Protein 7UYK (pdb70)

Secondary structure (DSSP, 8-state):
--THHHHHHHHHHHHT--HHHHHHHHHHTTPPPPHHHHHHTHHHHHHHHHHHHHHH-TTS-PPPHHHHHHHHHHTTT-HHHHHHHHHHHHHHHHHHHHTTT--GGGTHHHHHHHTTT-HHHHHHHHHHHHHHHHHHHHH-/-HHHHHHHHIIIII--HHHHHHHHHHTTPPPPHHHHHHTHHHHHHHHHHHHHHH-GGG-PPPHHHHHHHHHHTTT-HHHHHHHHHHHHHHHHHHHHTTT--GGGTHHHHHHHTTT-HHHHHHHHHHHHHHHHHHHHH-/-HHHHHHHHHHHHHHH-/-HHHHHHHHHHHHHHH-

GO terms:
  GO:0005515 protein binding (F, IPI)
  GO:0004842 ubiquitin-protein transferase activity (F, IDA)
  GO:0042742 defense response to bacterium (P, IDA)
  GO:0043123 positive regulation of canonical NF-kappaB signal transduction (P, IDA)
  GO:0097039 protein linear polyubiquitination (P, IDA)
  GO:1903749 positive regulation of protein localization to mitochondrion (P, HMP)
  GO:0031625 ubiquitin protein ligase binding (F, IPI)
  GO:0061630 ubiquitin protein ligase activity (F, IDA)
  GO:0043130 ubiquitin binding (F, IDA)
  GO:1904417 positive regulation of xenophagy (P, IDA)
  GO:0071797 LUBAC complex (C, IDA)
  GO:0050852 T cell receptor signaling pathway (P, IDA)
  GO:0000209 protein polyubiquitination (P, IDA)
  GO:0061630 ubiquitin protein ligase activity (F, EXP)
  GO:0005829 cytosol (C, TAS)
  GO:0042802 identical protein binding (F, IPI)

Radius of gyration: 21.05 Å; Cα contacts (8 Å, |Δi|>4): 366; chains: 4; bounding box: 68×38×67 Å

Organism: Homo sapiens (NCBI:txid9606)

Nearest PDB structures (foldseek):
  7uyk-assembly2_B  TM=1.005E+00  e=3.575E-20  Homo sapiens
  5x0w-assembly4_G  TM=7.397E-01  e=1.568E-15  Homo sapiens
  5y3t-assembly1_B  TM=6.820E-01  e=5.324E-16  Mus musculus
  4dbg-assembly1_B  TM=6.593E-01  e=4.007E-16  Homo sapiens
  5x0w-assembly3_E  TM=6.927E-01  e=2.769E-15  Homo sapiens

B-factor: mean 81.62, std 22.54, range [37.4, 165.52]

Foldseek 3Di:
DPPVLVVVVVVCVVVPHDPVVSVVVCVVVVHDDDVVVVVVCVLVLLQVLFVVLCVVDPPLAGAASLLLVVLCVVVVNPSVSSSVVSNVLSVVLQVVVVVVVCHVVLPLSVLCRVVNNDSVSSVVVSVVVVVVVCVVVVVD/DVVVVVVVCCVVVVNDVVVVVVVCVVVVHDDDPVVVVVCVLVLLVVLQVVLCVVPVPLPGAASLLLVVLCVVVVNPSVSSSVSSNVLSVVLQVVVVVVVCHVVLPLSVLCRVVNNDSVSSVVVSVVVVVVVVVVVVVD/DVVVVVVVVVVVVVVVD/DVVVVVVVVVVVVVVVD

Solvent-accessible surface area: 17565 Å² total; per-residue (Å²): 212,69,125,152,36,38,70,90,1,100,108,12,45,88,92,63,37,66,14,5,98,18,15,41,59,15,117,207,73,72,50,147,14,12,77,73,13,6,26,4,7,1,4,65,0,0,55,9,0,14,112,50,0,21,127,97,33,106,56,13,31,58,11,4,23,84,14,0,23,66,5,0,27,46,94,121,0,70,8,62,76,0,10,68,58,3,4,143,37,0,92,124,38,12,114,69,0,83,91,86,44,9,0,50,134,78,12,0,21,102,2,0,90,115,29,13,0,62,35,71,117,0,49,74,44,3,103,141,90,124,90,83,78,106,130,103,167,112,198,152,195,159,40,47,75,114,3,115,118,8,54,88,82,63,43,69,14,5,104,22,9,38,53,14,106,205,72,74,48,148,17,12,80,78,9,8,25,4,7,0,5,68,0,0,53,15,0,17,122,52,0,20,131,101,34,107,53,9,24,59,11,6,22,84,13,0,24,66,4,0,24,44,96,122,0,67,6,58,73,0,5,66,49,4,6,139,33,0,96,131,35,13,109,71,0,88,89,91,55,14,0,57,136,87,11,0,24,105,2,0,92,114,39,14,1,52,37,74,120,0,50,69,45,2,87,143,86,142,99,81,75,107,124,94,170,120,198,151,107,80,74,66,40,116,68,0,0,52,17,0,40,88,3,2,70,106,81,64,55,40,113,73,0,0,52,17,0,40,89,3,2,69

Structure (mmCIF, N/CA/C/O backbone):
data_7UYK
#
_entry.id   7UYK
#
_cell.length_a   127.730
_cell.length_b   70.140
_cell.length_c   89.220
_cell.angle_alpha   90.000
_cell.angle_beta   134.180
_cell.angle_gamma   90.000
#
_symmetry.space_group_name_H-M   'C 1 2 1'
#
loop_
_entity.id
_entity.type
_entity.pdbx_description
1 polymer 'E3 ubiquitin-protein ligase RNF31'
2 polymer 'Helicon FP06655'
3 non-polymer 'AMINO GROUP'
4 non-polymer "N,N'-(1,4-phenylene)diacetamide"
5 water water
#
loop_
_atom_site.group_PDB
_atom_site.id
_atom_site.type_symbol
_atom_site.label_atom_id
_atom_site.label_alt_id
_atom_site.label_comp_id
_atom_site.label_asym_id
_atom_site.label_entity_id
_atom_site.label_seq_id
_atom_site.pdbx_PDB_ins_code
_atom_site.Cartn_x
_atom_site.Cartn_y
_atom_site.Cartn_z
_atom_site.occupancy
_atom_site.B_iso_or_equiv
_atom_site.auth_seq_id
_atom_site.auth_comp_id
_atom_site.auth_asym_id
_atom_site.auth_atom_id
_atom_site.pdbx_PDB_model_num
ATOM 1 N N . GLU A 1 14 ? -51.73985 -16.15782 -0.18561 1.000 111.63065 487 GLU A N 1
ATOM 2 C CA . GLU A 1 14 ? -50.71084 -16.99756 0.42065 1.000 128.13745 487 GLU A CA 1
ATOM 3 C C . GLU A 1 14 ? -50.71992 -16.89810 1.94070 1.000 125.54191 487 GLU A C 1
ATOM 4 O O . GLU A 1 14 ? -50.29179 -15.89405 2.51175 1.000 112.49440 487 GLU A O 1
ATOM 10 N N . GLY A 1 15 ? -51.20648 -17.95346 2.58793 1.000 126.18550 488 GLY A N 1
ATOM 11 C CA . GLY A 1 15 ? -51.25482 -18.00406 4.03454 1.000 115.51214 488 GLY A CA 1
ATOM 12 C C . GLY A 1 15 ? -49.88675 -18.09640 4.67827 1.000 125.84735 488 GLY A C 1
ATOM 13 O O . GLY A 1 15 ? -49.41153 -19.19263 4.99087 1.000 106.36474 488 GLY A O 1
ATOM 14 N N . LEU A 1 16 ? -49.24452 -16.94699 4.88503 1.000 129.59197 489 LEU A N 1
ATOM 15 C CA . LEU A 1 16 ? -47.93980 -16.87775 5.53141 1.000 123.37605 489 LEU A CA 1
ATOM 16 C C . LEU A 1 16 ? -48.01317 -17.10226 7.04184 1.000 128.04464 489 LEU A C 1
ATOM 17 O O . LEU A 1 16 ? -47.00921 -16.88889 7.73203 1.000 111.27762 489 LEU A O 1
ATOM 22 N N . GLN A 1 17 ? -49.17136 -17.52008 7.56766 1.000 131.92134 490 GLN A N 1
ATOM 23 C CA . GLN A 1 17 ? -49.27002 -17.84943 8.98762 1.000 131.65978 490 GLN A CA 1
ATOM 24 C C . GLN A 1 17 ? -48.31557 -18.97246 9.37630 1.000 120.17771 490 GLN A C 1
ATOM 25 O O . GLN A 1 17 ? -47.81835 -18.99901 10.50851 1.000 123.11624 490 GLN A O 1
ATOM 31 N N . LEU A 1 18 ? -48.05931 -19.90976 8.45910 1.000 107.72574 491 LEU A N 1
ATOM 32 C CA . LEU A 1 18 ? -47.23733 -21.07464 8.77886 1.000 89.99533 491 LEU A CA 1
ATOM 33 C C . LEU A 1 18 ? -45.82709 -20.68290 9.20479 1.000 95.15191 491 LEU A C 1
ATOM 34 O O . LEU A 1 18 ? -45.35101 -21.09671 10.26848 1.000 93.65294 491 LEU A O 1
ATOM 39 N N . VAL A 1 19 ? -45.14733 -19.86901 8.39368 1.000 99.46714 492 VAL A N 1
ATOM 40 C CA . VAL A 1 19 ? -43.73498 -19.59741 8.64798 1.000 102.48413 492 VAL A CA 1
ATOM 41 C C . VAL A 1 19 ? -43.55041 -18.75203 9.89953 1.000 106.68754 492 VAL A C 1
ATOM 42 O O . VAL A 1 19 ? -42.53573 -18.87899 10.59506 1.000 103.25122 492 VAL A O 1
ATOM 46 N N . SER A 1 20 ? -44.50614 -17.87500 10.20882 1.000 108.43364 493 SER A N 1
ATOM 47 C CA . SER A 1 20 ? -44.42483 -17.13510 11.46248 1.000 105.21755 493 SER A CA 1
ATOM 48 C C . SER A 1 20 ? -44.60962 -18.06615 12.65492 1.000 104.77584 493 SER A C 1
ATOM 49 O O . SER A 1 20 ? -43.90704 -17.93857 13.66486 1.000 97.68904 493 SER A O 1
ATOM 52 N N . MET A 1 21 ? -45.54799 -19.01251 12.55381 1.000 99.75967 494 MET A N 1
ATOM 53 C CA . MET A 1 21 ? -45.69747 -20.01894 13.59936 1.000 100.53814 494 MET A CA 1
ATOM 54 C C . MET A 1 21 ? -44.46425 -20.90682 13.68789 1.000 107.39948 494 MET A C 1
ATOM 55 O O . MET A 1 21 ? -44.01950 -21.25767 14.78810 1.000 103.27586 494 MET A O 1
ATOM 60 N N . ILE A 1 22 ? -43.90523 -21.29396 12.53718 1.000 94.85814 495 ILE A N 1
ATOM 61 C CA . ILE A 1 22 ? -42.67459 -22.07633 12.55124 1.000 89.19800 495 ILE A CA 1
ATOM 62 C C . ILE A 1 22 ? -41.53613 -21.26012 13.14984 1.000 85.13584 495 ILE A C 1
ATOM 63 O O . ILE A 1 22 ? -40.65663 -21.80378 13.82899 1.000 81.01242 495 ILE A O 1
ATOM 68 N N . ARG A 1 23 ? -41.54471 -19.94156 12.92810 1.000 89.78385 496 ARG A N 1
ATOM 69 C CA . ARG A 1 23 ? -40.53456 -19.07117 13.52208 1.000 85.13941 496 ARG A CA 1
ATOM 70 C C . ARG A 1 23 ? -40.77419 -18.88203 15.01560 1.000 95.96635 496 ARG A C 1
ATOM 71 O O . ARG A 1 23 ? -39.82689 -18.65032 15.77666 1.000 96.59226 496 ARG A O 1
ATOM 79 N N . GLU A 1 24 ? -42.02587 -19.02130 15.45376 1.000 93.55919 497 GLU A N 1
ATOM 80 C CA . GLU A 1 24 ? -42.32281 -19.12422 16.87850 1.000 100.40213 497 GLU A CA 1
ATOM 81 C C . GLU A 1 24 ? -41.66951 -20.35940 17.48219 1.000 94.92891 497 GLU A C 1
ATOM 82 O O . GLU A 1 24 ? -41.02880 -20.28841 18.53816 1.000 85.71020 497 GLU A O 1
ATOM 88 N N . GLY A 1 25 ? -41.84104 -21.50837 16.82225 1.000 96.16858 498 GLY A N 1
ATOM 89 C CA . GLY A 1 25 ? -41.23816 -22.74336 17.29981 1.000 89.93706 498 GLY A CA 1
ATOM 90 C C . GLY A 1 25 ? -39.73643 -22.64749 17.46709 1.000 94.28937 498 GLY A C 1
ATOM 91 O O . GLY A 1 25 ? -39.16786 -23.20763 18.40877 1.000 101.31294 498 GLY A O 1
ATOM 92 N N . GLU A 1 26 ? -39.07053 -21.93655 16.55279 1.000 85.21713 499 GLU A N 1
ATOM 93 C CA . GLU A 1 26 ? -37.63968 -21.69900 16.69892 1.000 79.64260 499 GLU A CA 1
ATOM 94 C C . GLU A 1 26 ? -37.35741 -20.84053 17.92416 1.000 95.23216 499 GLU A C 1
ATOM 95 O O . GLU A 1 26 ? -36.39391 -21.09251 18.65646 1.000 95.15420 499 GLU A O 1
ATOM 101 N N . ALA A 1 27 ? -38.18965 -19.82361 18.16500 1.000 94.69283 500 ALA A N 1
ATOM 102 C CA . ALA A 1 27 ? -38.01455 -18.98175 19.34448 1.000 93.91901 500 ALA A CA 1
ATOM 103 C C . ALA A 1 27 ? -38.19604 -19.79451 20.62086 1.000 105.32588 500 ALA A C 1
ATOM 104 O O . ALA A 1 27 ? -37.36600 -19.73166 21.53614 1.000 110.02584 500 ALA A O 1
ATOM 106 N N . ALA A 1 28 ? -39.29079 -20.55593 20.70473 1.000 104.89518 501 ALA A N 1
ATOM 107 C CA . ALA A 1 28 ? -39.51124 -21.41291 21.86521 1.000 108.97146 501 ALA A CA 1
ATOM 108 C C . ALA A 1 28 ? -38.44159 -22.49205 21.97914 1.000 116.92087 501 ALA A C 1
ATOM 109 O O . ALA A 1 28 ? -38.17881 -22.99037 23.08004 1.000 114.95260 501 ALA A O 1
ATOM 111 N N . GLY A 1 29 ? -37.81603 -22.86264 20.86356 1.000 86.95351 502 GLY A N 1
ATOM 112 C CA . GLY A 1 29 ? -36.77591 -23.87136 20.87557 1.000 91.07421 502 GLY A CA 1
ATOM 113 C C . GLY A 1 29 ? -37.25058 -25.25236 20.47336 1.000 100.81158 502 GLY A C 1
ATOM 114 O O . GLY A 1 29 ? -36.83956 -26.25444 21.06652 1.000 110.00969 502 GLY A O 1
ATOM 115 N N . ALA A 1 30 ? -38.11385 -25.32050 19.46529 1.000 93.59905 503 ALA A N 1
ATOM 116 C CA . ALA A 1 30 ? -38.61381 -26.59233 18.96878 1.000 87.69970 503 ALA A CA 1
ATOM 117 C C . ALA A 1 30 ? -37.67677 -27.15805 17.91159 1.000 82.19387 503 ALA A C 1
ATOM 118 O O . ALA A 1 30 ? -37.04061 -26.42092 17.15327 1.000 95.22410 503 ALA A O 1
ATOM 120 N N . CYS A 1 31 ? -37.59600 -28.47852 17.87364 1.000 87.89257 504 CYS A N 1
ATOM 121 C CA . CYS A 1 31 ? -36.70211 -29.14080 16.93437 1.000 89.98596 504 CYS A CA 1
ATOM 122 C C . CYS A 1 31 ? -37.24930 -29.01944 15.51578 1.000 83.38649 504 CYS A C 1
ATOM 123 O O . CYS A 1 31 ? -38.45682 -29.19272 15.30548 1.000 83.34373 504 CYS A O 1
ATOM 126 N N . PRO A 1 32 ? -36.40669 -28.69827 14.52773 1.000 67.19496 505 PRO A N 1
ATOM 127 C CA . PRO A 1 32 ? -36.90463 -28.61411 13.14277 1.000 68.09250 505 PRO A CA 1
ATOM 128 C C . PRO A 1 32 ? -37.50768 -29.91056 12.62603 1.000 72.50183 505 PRO A C 1
ATOM 129 O O . PRO A 1 32 ? -38.50811 -29.86647 11.89847 1.000 75.19177 505 PRO A O 1
ATOM 133 N N . GLU A 1 33 ? -36.93062 -31.06615 12.97540 1.000 82.97377 506 GLU A N 1
ATOM 134 C CA . GLU A 1 33 ? -37.52205 -32.33608 12.56083 1.000 77.45819 506 GLU A CA 1
ATOM 135 C C . GLU A 1 33 ? -38.92161 -32.49968 13.13648 1.000 81.42052 506 GLU A C 1
ATOM 136 O O . GLU A 1 33 ? -39.83212 -32.97729 12.44961 1.000 85.58104 506 GLU A O 1
ATOM 142 N N . GLU A 1 34 ? -39.10506 -32.12660 14.40614 1.000 82.10848 507 GLU A N 1
ATOM 143 C CA . GLU A 1 34 ? -40.41478 -32.25245 15.03632 1.000 81.38553 507 GLU A CA 1
ATOM 144 C C . GLU A 1 34 ? -41.44460 -31.33801 14.38478 1.000 90.04192 507 GLU A C 1
ATOM 145 O O . GLU A 1 34 ? -42.59435 -31.74303 14.17101 1.000 88.29285 507 GLU A O 1
ATOM 151 N N . ILE A 1 35 ? -41.06127 -30.09382 14.08846 1.000 79.75945 508 ILE A N 1
ATOM 152 C CA . ILE A 1 35 ? -41.94284 -29.20428 13.33857 1.000 73.42097 508 ILE A CA 1
ATOM 153 C C . ILE A 1 35 ? -42.30960 -29.83873 12.00108 1.000 80.52095 508 ILE A C 1
ATOM 154 O O . ILE A 1 35 ? -43.47841 -29.85558 11.60147 1.000 84.87196 508 ILE A O 1
ATOM 159 N N . PHE A 1 36 ? -41.31482 -30.38640 11.29382 1.000 81.75528 509 PHE A N 1
ATOM 160 C CA . PHE A 1 36 ? -41.57656 -30.96984 9.97640 1.000 75.82877 509 PHE A CA 1
ATOM 161 C C . PHE A 1 36 ? -42.45528 -32.21391 10.08217 1.000 80.31804 509 PHE A C 1
ATOM 162 O O . PHE A 1 36 ? -43.42500 -32.36581 9.32883 1.000 78.50461 509 PHE A O 1
ATOM 170 N N . SER A 1 37 ? -42.12263 -33.12074 11.00621 1.000 79.75359 510 SER A N 1
ATOM 171 C CA . SER A 1 37 ? -42.88563 -34.35825 11.15383 1.000 80.47553 510 SER A CA 1
ATOM 172 C C . SER A 1 37 ? -44.33327 -34.08294 11.53930 1.000 90.39485 510 SER A C 1
ATOM 173 O O . SER A 1 37 ? -45.25108 -34.76290 11.06312 1.000 93.71103 510 SER A O 1
ATOM 176 N N . ALA A 1 38 ? -44.55670 -33.10214 12.41552 1.000 81.93493 511 ALA A N 1
ATOM 177 C CA . ALA A 1 38 ? -45.92106 -32.75398 12.79509 1.000 84.80971 511 ALA A CA 1
ATOM 178 C C . ALA A 1 38 ? -46.69131 -32.17289 11.61666 1.000 91.24654 511 ALA A C 1
ATOM 179 O O . ALA A 1 38 ? -47.86866 -32.49591 11.41798 1.000 105.35807 511 ALA A O 1
ATOM 181 N N . LEU A 1 39 ? -46.04890 -31.30826 10.82895 1.000 86.95146 512 LEU A N 1
ATOM 182 C CA . LEU A 1 39 ? -46.71392 -30.75594 9.65568 1.000 92.19114 512 LEU A CA 1
ATOM 183 C C . LEU A 1 39 ? -47.07702 -31.84958 8.66050 1.000 87.49093 512 LEU A C 1
ATOM 184 O O . LEU A 1 39 ? -48.11734 -31.77030 7.99655 1.000 96.89313 512 LEU A O 1
ATOM 189 N N . GLN A 1 40 ? -46.23151 -32.87345 8.54058 1.000 96.54756 513 GLN A N 1
ATOM 190 C CA . GLN A 1 40 ? -46.51483 -33.95796 7.60966 1.000 86.89679 513 GLN A CA 1
ATOM 191 C C . GLN A 1 40 ? -47.64262 -34.84416 8.12712 1.000 90.92465 513 GLN A C 1
ATOM 192 O O . GLN A 1 40 ? -48.46448 -35.33497 7.34312 1.000 101.43846 513 GLN A O 1
ATOM 198 N N . TYR A 1 41 ? -47.70110 -35.05730 9.44698 1.000 91.50989 514 TYR A N 1
ATOM 199 C CA . TYR A 1 41 ? -48.80716 -35.81440 10.02780 1.000 91.81100 514 TYR A CA 1
ATOM 200 C C . TYR A 1 41 ? -50.12419 -35.04566 9.95688 1.000 95.48819 514 TYR A C 1
ATOM 201 O O . TYR A 1 41 ? -51.19864 -35.65824 9.93971 1.000 98.42194 514 TYR A O 1
ATOM 210 N N . SER A 1 42 ? -50.06516 -33.71466 9.91471 1.000 108.76690 515 SER A N 1
ATOM 211 C CA . SER A 1 42 ? -51.25788 -32.88225 9.80270 1.000 96.70011 515 SER A CA 1
ATOM 212 C C . SER A 1 42 ? -51.73098 -32.70925 8.36412 1.000 109.06933 515 SER A C 1
ATOM 213 O O . SER A 1 42 ? -52.71830 -32.00169 8.13642 1.000 113.11602 515 SER A O 1
ATOM 216 N N . GLY A 1 43 ? -51.05501 -33.32538 7.39583 1.000 104.50143 516 GLY A N 1
ATOM 217 C CA . GLY A 1 43 ? -51.34704 -33.08317 5.99505 1.000 90.60199 516 GLY A CA 1
ATOM 218 C C . GLY A 1 43 ? -51.14569 -31.65627 5.53789 1.000 90.44173 516 GLY A C 1
ATOM 219 O O . GLY A 1 43 ? -51.71764 -31.25484 4.52045 1.000 97.25470 516 GLY A O 1
ATOM 220 N N . THR A 1 44 ? -50.34418 -30.87529 6.26099 1.000 97.36981 517 THR A N 1
ATOM 221 C CA . THR A 1 44 ? -50.08673 -29.48324 5.91863 1.000 87.41862 517 THR A CA 1
ATOM 222 C C . THR A 1 44 ? -48.88932 -29.39664 4.97877 1.000 95.65796 517 THR A C 1
ATOM 223 O O . THR A 1 44 ? -47.85695 -30.03484 5.21732 1.000 84.44745 517 THR A O 1
ATOM 227 N N . GLU A 1 45 ? -49.03298 -28.61232 3.91068 1.000 103.72268 518 GLU A N 1
ATOM 228 C CA . GLU A 1 45 ? -47.91366 -28.36000 3.01165 1.000 100.76240 518 GLU A CA 1
ATOM 229 C C . GLU A 1 45 ? -46.80940 -27.60991 3.74314 1.000 85.88232 518 GLU A C 1
ATOM 230 O O . GLU A 1 45 ? -47.03517 -26.51762 4.27154 1.000 98.70966 518 GLU A O 1
ATOM 236 N N . VAL A 1 46 ? -45.62639 -28.20505 3.79695 1.000 88.82581 519 VAL A N 1
ATOM 237 C CA . VAL A 1 46 ? -44.49583 -27.57297 4.48203 1.000 91.06612 519 VAL A CA 1
ATOM 238 C C . VAL A 1 46 ? -43.86780 -26.54464 3.55145 1.000 81.34209 519 VAL A C 1
ATOM 239 O O . VAL A 1 46 ? -43.54410 -26.87773 2.39779 1.000 82.78897 519 VAL A O 1
ATOM 243 N N . PRO A 1 47 ? -43.68217 -25.30118 3.99637 1.000 81.29150 520 PRO A N 1
ATOM 244 C CA . PRO A 1 47 ? -43.10681 -24.27050 3.11726 1.000 77.24951 520 PRO A CA 1
ATOM 245 C C . PRO A 1 47 ? -41.67414 -24.61558 2.74200 1.000 76.53898 520 PRO A C 1
ATOM 246 O O . PRO A 1 47 ? -40.80493 -24.76057 3.60628 1.000 81.10368 520 PRO A O 1
ATOM 250 N N . LEU A 1 48 ? -41.43244 -24.74470 1.43292 1.000 76.81220 521 LEU A N 1
ATOM 251 C CA . LEU A 1 48 ? -40.10597 -25.12097 0.95185 1.000 62.31267 521 LEU A CA 1
ATOM 252 C C . LEU A 1 48 ? -39.04931 -24.09931 1.35072 1.000 68.77242 521 LEU A C 1
ATOM 253 O O . LEU A 1 48 ? -37.88348 -24.46154 1.55540 1.000 76.10744 521 LEU A O 1
ATOM 258 N N . GLN A 1 49 ? -39.43657 -22.82487 1.46527 1.000 69.89733 522 GLN A N 1
ATOM 259 C CA . GLN A 1 49 ? -38.50131 -21.78973 1.89331 1.000 66.28190 522 GLN A CA 1
ATOM 260 C C . GLN A 1 49 ? -37.94422 -22.06846 3.28421 1.000 71.35174 522 GLN A C 1
ATOM 261 O O . GLN A 1 49 ? -36.78489 -21.74100 3.56565 1.000 59.99879 522 GLN A O 1
ATOM 267 N N . TRP A 1 50 ? -38.74964 -22.66182 4.16858 1.000 63.94945 523 TRP A N 1
ATOM 268 C CA . TRP A 1 50 ? -38.25436 -22.98476 5.50374 1.000 64.04798 523 TRP A CA 1
ATOM 269 C C . TRP A 1 50 ? -37.32260 -24.18834 5.47575 1.000 63.99960 523 TRP A C 1
ATOM 270 O O . TRP A 1 50 ? -36.29021 -24.19462 6.15707 1.000 65.32148 523 TRP A O 1
ATOM 281 N N . LEU A 1 51 ? -37.67815 -25.22159 4.70729 1.000 72.96982 524 LEU A N 1
ATOM 282 C CA . LEU A 1 51 ? -36.82292 -26.40111 4.59779 1.000 56.94954 524 LEU A CA 1
ATOM 283 C C . LEU A 1 51 ? -35.45280 -26.03027 4.04401 1.000 53.96928 524 LEU A C 1
ATOM 284 O O . LEU A 1 51 ? -34.41918 -26.44869 4.57847 1.000 75.01354 524 LEU A O 1
ATOM 289 N N . ARG A 1 52 ? -35.42746 -25.24029 2.96644 1.000 57.85748 525 ARG A N 1
ATOM 290 C CA . ARG A 1 52 ? -34.15617 -24.80616 2.39549 1.000 62.28545 525 ARG A CA 1
ATOM 291 C C . ARG A 1 52 ? -33.34561 -24.00497 3.40476 1.000 57.61183 525 ARG A C 1
ATOM 292 O O . ARG A 1 52 ? -32.12186 -24.15657 3.49288 1.000 61.15185 525 ARG A O 1
ATOM 300 N N . SER A 1 53 ? -34.01420 -23.15036 4.18001 1.000 65.52561 526 SER A N 1
ATOM 301 C CA . SER A 1 53 ? -33.34235 -22.32509 5.17455 1.000 54.06293 526 SER A CA 1
ATOM 302 C C . SER A 1 53 ? -32.82673 -23.12470 6.36394 1.000 58.20411 526 SER A C 1
ATOM 303 O O . SER A 1 53 ? -32.07345 -22.57358 7.17394 1.000 62.12634 526 SER A O 1
ATOM 306 N N . GLU A 1 54 ? -33.22227 -24.39155 6.50209 1.000 57.80450 527 GLU A N 1
ATOM 307 C CA . GLU A 1 54 ? -32.72580 -25.25804 7.56283 1.000 55.03947 527 GLU A CA 1
ATOM 308 C C . GLU A 1 54 ? -31.61938 -26.18713 7.07792 1.000 61.41950 527 GLU A C 1
ATOM 309 O O . GLU A 1 54 ? -31.31467 -27.18362 7.74355 1.000 55.34992 527 GLU A O 1
ATOM 315 N N . LEU A 1 55 ? -31.01815 -25.88181 5.92995 1.000 62.84449 528 LEU A N 1
ATOM 316 C CA . LEU A 1 55 ? -29.85975 -26.64387 5.47878 1.000 59.98040 528 LEU A CA 1
ATOM 317 C C . LEU A 1 55 ? -28.67659 -26.56779 6.44282 1.000 60.74529 528 LEU A C 1
ATOM 318 O O . LEU A 1 55 ? -28.07543 -27.61933 6.70908 1.000 66.88348 528 LEU A O 1
ATOM 323 N N . PRO A 1 56 ? -28.29451 -25.40072 6.98722 1.000 60.30899 529 PRO A N 1
ATOM 324 C CA . PRO A 1 56 ? -27.18954 -25.39623 7.96476 1.000 59.50044 529 PRO A CA 1
ATOM 325 C C . PRO A 1 56 ? -27.44135 -26.28754 9.16458 1.000 57.39218 529 PRO A C 1
ATOM 326 O O . PRO A 1 56 ? -26.49164 -26.86764 9.70664 1.000 59.96356 529 PRO A O 1
ATOM 330 N N . TYR A 1 57 ? -28.69565 -26.41113 9.60000 1.000 60.90822 530 TYR A N 1
ATOM 331 C CA . TYR A 1 57 ? -29.01080 -27.32217 10.69396 1.000 63.32128 530 TYR A CA 1
ATOM 332 C C . TYR A 1 57 ? -28.73273 -28.77097 10.30374 1.000 65.03627 530 TYR A C 1
ATOM 333 O O . TYR A 1 57 ? -28.18680 -29.54368 11.10137 1.000 60.29550 530 TYR A O 1
ATOM 342 N N . VAL A 1 58 ? -29.10376 -29.15841 9.08062 1.000 54.91016 531 VAL A N 1
ATOM 343 C CA . VAL A 1 58 ? -28.86341 -30.52604 8.63016 1.000 61.72635 531 VAL A CA 1
ATOM 344 C C . VAL A 1 58 ? -27.36832 -30.79907 8.52534 1.000 53.42271 531 VAL A C 1
ATOM 345 O O . VAL A 1 58 ? -26.89723 -31.88777 8.87611 1.000 54.24221 531 VAL A O 1
ATOM 349 N N . LEU A 1 59 ? -26.59640 -29.81540 8.05457 1.000 57.39570 532 LEU A N 1
ATOM 350 C CA . LEU A 1 59 ? -25.15780 -30.01372 7.90869 1.000 54.13923 532 LEU A CA 1
ATOM 351 C C . LEU A 1 59 ? -24.47297 -30.11275 9.26762 1.000 54.67460 532 LEU A C 1
ATOM 352 O O . LEU A 1 59 ? -23.55716 -30.92144 9.45065 1.000 59.60162 532 LEU A O 1
ATOM 357 N N . GLU A 1 60 ? -24.91038 -29.31229 10.23916 1.000 55.58504 533 GLU A N 1
ATOM 358 C CA . GLU A 1 60 ? -24.40899 -29.47605 11.59994 1.000 61.32273 533 GLU A CA 1
ATOM 359 C C . GLU A 1 60 ? -24.80361 -30.83242 12.16961 1.000 56.83902 533 GLU A C 1
ATOM 360 O O . GLU A 1 60 ? -24.04525 -31.42691 12.94871 1.000 70.93353 533 GLU A O 1
ATOM 366 N N . MET A 1 61 ? -25.98258 -31.33384 11.78246 1.000 56.70742 534 MET A N 1
ATOM 367 C CA . MET A 1 61 ? -26.39399 -32.67997 12.16499 1.000 50.48353 534 MET A CA 1
ATOM 368 C C . MET A 1 61 ? -25.47852 -33.73108 11.54658 1.000 57.12721 534 MET A C 1
ATOM 369 O O . MET A 1 61 ? -25.06742 -34.68020 12.22271 1.000 53.68093 534 MET A O 1
ATOM 374 N N . VAL A 1 62 ? -25.14874 -33.57842 10.26017 1.000 50.99322 535 VAL A N 1
ATOM 375 C CA . VAL A 1 62 ? -24.22847 -34.50616 9.60344 1.000 45.66007 535 VAL A CA 1
ATOM 376 C C . VAL A 1 62 ? -22.86328 -34.48661 10.28194 1.000 58.57281 535 VAL A C 1
ATOM 377 O O . VAL A 1 62 ? -22.24648 -35.53706 10.49656 1.000 63.55491 535 VAL A O 1
ATOM 381 N N . ALA A 1 63 ? -22.38037 -33.29727 10.65215 1.000 52.30529 536 ALA A N 1
ATOM 382 C CA . ALA A 1 63 ? -21.01151 -33.17193 11.14448 1.000 54.56921 536 ALA A CA 1
ATOM 383 C C . ALA A 1 63 ? -20.83994 -33.80029 12.52372 1.000 59.94109 536 ALA A C 1
ATOM 384 O O . ALA A 1 63 ? -19.85932 -34.51161 12.77164 1.000 73.05820 536 ALA A O 1
ATOM 386 N N . GLU A 1 64 ? -21.77384 -33.54632 13.44229 1.000 57.57321 537 GLU A N 1
ATOM 387 C CA . GLU A 1 64 ? -21.62179 -34.10788 14.78124 1.000 62.88687 537 GLU A CA 1
ATOM 388 C C . GLU A 1 64 ? -21.90095 -35.60629 14.79879 1.000 67.64944 537 GLU A C 1
ATOM 389 O O . GLU A 1 64 ? -21.31538 -36.32972 15.61280 1.000 80.91237 537 GLU A O 1
ATOM 395 N N . LEU A 1 65 ? -22.80003 -36.08864 13.93360 1.000 63.42047 538 LEU A N 1
ATOM 396 C CA . LEU A 1 65 ? -22.97818 -37.53273 13.79512 1.000 58.22974 538 LEU A CA 1
ATOM 397 C C . LEU A 1 65 ? -21.70925 -38.18650 13.26526 1.000 69.75429 538 LEU A C 1
ATOM 398 O O . LEU A 1 65 ? -21.37082 -39.30888 13.65808 1.000 77.04723 538 LEU A O 1
ATOM 403 N N . ALA A 1 66 ? -20.99164 -37.49696 12.37375 1.000 64.75263 539 ALA A N 1
ATOM 404 C CA . ALA A 1 66 ? -19.70571 -38.00361 11.90790 1.000 62.51798 539 ALA A CA 1
ATOM 405 C C . ALA A 1 66 ? -18.68345 -38.01590 13.03793 1.000 73.01616 539 ALA A C 1
ATOM 406 O O . ALA A 1 66 ? -17.86236 -38.93605 13.13043 1.000 75.81788 539 ALA A O 1
ATOM 408 N N . GLY A 1 67 ? -18.71703 -36.99952 13.90395 1.000 70.96033 540 GLY A N 1
ATOM 409 C CA . GLY A 1 67 ? -17.83355 -36.99110 15.05955 1.000 82.79316 540 GLY A CA 1
ATOM 410 C C . GLY A 1 67 ? -18.12795 -38.11835 16.03150 1.000 83.35389 540 GLY A C 1
ATOM 411 O O . GLY A 1 67 ? -17.21007 -38.70656 16.60986 1.000 82.32860 540 GLY A O 1
ATOM 412 N N . GLN A 1 68 ? -19.41368 -38.42601 16.23473 1.000 76.62491 541 GLN A N 1
ATOM 413 C CA . GLN A 1 68 ? -19.77654 -39.56212 17.07705 1.000 76.46405 541 GLN A CA 1
ATOM 414 C C . GLN A 1 68 ? -19.33188 -40.87318 16.44155 1.000 65.92230 541 GLN A C 1
ATOM 415 O O . GLN A 1 68 ? -18.89033 -41.79272 17.14010 1.000 81.01816 541 GLN A O 1
ATOM 421 N N . GLN A 1 69 ? -19.43851 -40.97142 15.11507 1.000 77.98121 542 GLN A N 1
ATOM 422 C CA . GLN A 1 69 ? -19.09822 -42.20821 14.42195 1.000 71.49549 542 GLN A CA 1
ATOM 423 C C . GLN A 1 69 ? -17.61833 -42.54611 14.55154 1.000 75.31448 542 GLN A C 1
ATOM 424 O O . GLN A 1 69 ? -17.25614 -43.72917 14.63017 1.000 82.09647 542 GLN A O 1
ATOM 430 N N . ASP A 1 70 ? -16.75085 -41.53528 14.58630 1.000 83.39518 543 ASP A N 1
ATOM 431 C CA . ASP A 1 70 ? -15.30906 -41.75756 14.70006 1.000 96.34922 543 ASP A CA 1
ATOM 432 C C . ASP A 1 70 ? -14.66368 -40.62873 15.48177 1.000 93.88820 543 ASP A C 1
ATOM 433 O O . ASP A 1 70 ? -14.16393 -39.64961 14.90852 1.000 82.40064 543 ASP A O 1
ATOM 438 N N . PRO A 1 71 ? -14.68706 -40.70463 16.81145 1.000 92.39834 544 PRO A N 1
ATOM 439 C CA . PRO A 1 71 ? -13.83923 -39.80777 17.59618 1.000 94.04910 544 PRO A CA 1
ATOM 440 C C . PRO A 1 71 ? -12.38255 -40.09881 17.25992 1.000 98.14716 544 PRO A C 1
ATOM 441 O O . PRO A 1 71 ? -12.00418 -41.23374 16.96140 1.000 112.70739 544 PRO A O 1
ATOM 445 N N . GLY A 1 72 ? -11.56572 -39.05829 17.27893 1.000 76.00666 545 GLY A N 1
ATOM 446 C CA . GLY A 1 72 ? -10.18378 -39.17953 16.88327 1.000 97.38796 545 GLY A CA 1
ATOM 447 C C . GLY A 1 72 ? -9.90109 -38.73505 15.46651 1.000 87.87483 545 GLY A C 1
ATOM 448 O O . GLY A 1 72 ? -8.73007 -38.68150 15.07298 1.000 110.19442 545 GLY A O 1
ATOM 449 N N . LEU A 1 73 ? -10.93340 -38.44429 14.67866 1.000 79.12457 546 LEU A N 1
ATOM 450 C CA . LEU A 1 73 ? -10.76700 -37.75436 13.41013 1.000 78.67330 546 LEU A CA 1
ATOM 451 C C . LEU A 1 73 ? -11.05316 -36.27066 13.55884 1.000 87.36706 546 LEU A C 1
ATOM 452 O O . LEU A 1 73 ? -11.12616 -35.55367 12.55547 1.000 84.28778 546 LEU A O 1
ATOM 457 N N . GLY A 1 74 ? -11.25010 -35.80911 14.79194 1.000 72.29196 547 GLY A N 1
ATOM 458 C CA . GLY A 1 74 ? -11.46344 -34.41137 15.06716 1.000 74.75690 547 GLY A CA 1
ATOM 459 C C . GLY A 1 74 ? -12.86250 -33.95817 14.70725 1.000 67.54843 547 GLY A C 1
ATOM 460 O O . GLY A 1 74 ? -13.78908 -34.74472 14.49054 1.000 79.45386 547 GLY A O 1
ATOM 461 N N . ALA A 1 75 ? -12.99811 -32.64135 14.63238 1.000 73.29019 548 ALA A N 1
ATOM 462 C CA . ALA A 1 75 ? -14.26946 -32.00644 14.33678 1.000 73.31885 548 ALA A CA 1
ATOM 463 C C . ALA A 1 75 ? -14.43213 -31.85072 12.83186 1.000 71.37132 548 ALA A C 1
ATOM 464 O O . ALA A 1 75 ? -13.46161 -31.59633 12.11160 1.000 71.64010 548 ALA A O 1
ATOM 466 N N . PHE A 1 76 ? -15.66615 -32.00494 12.36233 1.000 76.03518 549 PHE A N 1
ATOM 467 C CA . PHE A 1 76 ? -15.96822 -31.96546 10.93922 1.000 60.34176 549 PHE A CA 1
ATOM 468 C C . PHE A 1 76 ? -16.50446 -30.59090 10.56934 1.000 61.19289 549 PHE A C 1
ATOM 469 O O . PHE A 1 76 ? -17.37658 -30.04988 11.25759 1.000 78.09513 549 PHE A O 1
ATOM 477 N N . SER A 1 77 ? -15.98067 -30.03595 9.48212 1.000 63.92015 550 SER A N 1
ATOM 478 C CA . SER A 1 77 ? -16.34616 -28.70015 9.04504 1.000 69.55006 550 SER A CA 1
ATOM 479 C C . SER A 1 77 ? -17.67323 -28.71613 8.29289 1.000 53.23559 550 SER A C 1
ATOM 480 O O . SER A 1 77 ? -18.12268 -29.75232 7.79757 1.000 62.98442 550 SER A O 1
ATOM 483 N N . CYS A 1 78 ? -18.30537 -27.53866 8.21980 1.000 75.03404 551 CYS A N 1
ATOM 484 C CA . CYS A 1 78 ? -19.52744 -27.39962 7.43235 1.000 69.59569 551 CYS A CA 1
ATOM 485 C C . CYS A 1 78 ? -19.27379 -27.69481 5.96102 1.000 64.42100 551 CYS A C 1
ATOM 486 O O . CYS A 1 78 ? -20.14653 -28.24233 5.27851 1.000 62.39982 551 CYS A O 1
ATOM 489 N N . GLN A 1 79 ? -18.08761 -27.34359 5.45772 1.000 67.68340 552 GLN A N 1
ATOM 490 C CA . GLN A 1 79 ? -17.76576 -27.59789 4.05764 1.000 52.63184 552 GLN A CA 1
ATOM 491 C C . GLN A 1 79 ? -17.70812 -29.09100 3.76575 1.000 54.37750 552 GLN A C 1
ATOM 492 O O . GLN A 1 79 ? -18.22648 -29.54811 2.74049 1.000 54.36722 552 GLN A O 1
ATOM 498 N N . GLU A 1 80 ? -17.08483 -29.86658 4.65783 1.000 57.05230 553 GLU A N 1
ATOM 499 C CA . GLU A 1 80 ? -16.96961 -31.30616 4.44148 1.000 54.03324 553 GLU A CA 1
ATOM 500 C C . GLU A 1 80 ? -18.32084 -31.99906 4.56182 1.000 53.86509 553 GLU A C 1
ATOM 501 O O . GLU A 1 80 ? -18.62203 -32.92286 3.79638 1.000 69.77022 553 GLU A O 1
ATOM 507 N N . ALA A 1 81 ? -19.14194 -31.57595 5.52524 1.000 61.37674 554 ALA A N 1
ATOM 508 C CA . ALA A 1 81 ? -20.48335 -32.13424 5.65445 1.000 55.12717 554 ALA A CA 1
ATOM 509 C C . ALA A 1 81 ? -21.33210 -31.81623 4.43060 1.000 59.00913 554 ALA A C 1
ATOM 510 O O . ALA A 1 81 ? -22.09888 -32.66419 3.95929 1.000 49.51794 554 ALA A O 1
ATOM 512 N N . ARG A 1 82 ? -21.20683 -30.59590 3.90346 1.000 61.85502 555 ARG A N 1
ATOM 513 C CA . ARG A 1 82 ? -22.00026 -30.19602 2.74632 1.000 47.50297 555 ARG A CA 1
ATOM 514 C C . ARG A 1 82 ? -21.68053 -31.04978 1.52392 1.000 47.28395 555 ARG A C 1
ATOM 515 O O . ARG A 1 82 ? -22.58275 -31.41691 0.76288 1.000 50.54851 555 ARG A O 1
ATOM 523 N N . ARG A 1 83 ? -20.40207 -31.37025 1.31224 1.000 51.99008 556 ARG A N 1
ATOM 524 C CA . ARG A 1 83 ? -20.02340 -32.17061 0.15006 1.000 49.19215 556 ARG A CA 1
ATOM 525 C C . ARG A 1 83 ? -20.56158 -33.59179 0.26168 1.000 50.36848 556 ARG A C 1
ATOM 526 O O . ARG A 1 83 ? -21.15296 -34.11962 -0.68775 1.000 52.15390 556 ARG A O 1
ATOM 534 N N . ALA A 1 84 ? -20.35138 -34.23294 1.41261 1.000 49.20628 557 ALA A N 1
ATOM 535 C CA . ALA A 1 84 ? -20.89782 -35.56809 1.63131 1.000 45.61211 557 ALA A CA 1
ATOM 536 C C . ALA A 1 84 ? -22.41560 -35.57171 1.48878 1.000 55.08458 557 ALA A C 1
ATOM 537 O O . ALA A 1 84 ? -22.98397 -36.42636 0.79937 1.000 58.80358 557 ALA A O 1
ATOM 539 N N . TRP A 1 85 ? -23.08781 -34.61167 2.13188 1.000 50.02844 558 TRP A N 1
ATOM 540 C CA . TRP A 1 85 ? -24.54810 -34.57751 2.11753 1.000 45.45902 558 TRP A CA 1
ATOM 541 C C . TRP A 1 85 ? -25.09135 -34.36941 0.70823 1.000 52.30297 558 TRP A C 1
ATOM 542 O O . TRP A 1 85 ? -26.05115 -35.03558 0.30111 1.000 51.53257 558 TRP A O 1
ATOM 553 N N . LEU A 1 86 ? -24.49135 -33.45166 -0.05395 1.000 57.93651 559 LEU A N 1
ATOM 554 C CA . LEU A 1 86 ? -24.93033 -33.23247 -1.43008 1.000 49.04316 559 LEU A CA 1
ATOM 555 C C . LEU A 1 86 ? -24.68000 -34.46655 -2.28787 1.000 46.51833 559 LEU A C 1
ATOM 556 O O . LEU A 1 86 ? -25.55475 -34.89905 -3.04614 1.000 59.30008 559 LEU A O 1
ATOM 561 N N . ASP A 1 87 ? -23.48074 -35.04628 -2.18190 1.000 57.96948 560 ASP A N 1
ATOM 562 C CA . ASP A 1 87 ? -23.12769 -36.19158 -3.01922 1.000 56.27174 560 ASP A CA 1
ATOM 563 C C . ASP A 1 87 ? -24.02493 -37.39443 -2.75210 1.000 50.79683 560 ASP A C 1
ATOM 564 O O . ASP A 1 87 ? -24.25752 -38.20703 -3.65336 1.000 62.18878 560 ASP A O 1
ATOM 569 N N . ARG A 1 88 ? -24.53620 -37.52822 -1.53187 1.000 58.47415 561 ARG A N 1
ATOM 570 C CA . ARG A 1 88 ? -25.39675 -38.64343 -1.16727 1.000 53.47078 561 ARG A CA 1
ATOM 571 C C . ARG A 1 88 ? -26.87418 -38.27989 -1.20771 1.000 49.31893 561 ARG A C 1
ATOM 572 O O . ARG A 1 88 ? -27.70492 -39.06174 -0.73370 1.000 64.33511 561 ARG A O 1
ATOM 580 N N . HIS A 1 89 ? -27.21427 -37.11290 -1.76042 1.000 52.58118 562 HIS A N 1
ATOM 581 C CA . HIS A 1 89 ? -28.60320 -36.72191 -2.01741 1.000 53.19929 562 HIS A CA 1
ATOM 582 C C . HIS A 1 89 ? -29.43633 -36.69408 -0.73837 1.000 54.78810 562 HIS A C 1
ATOM 583 O O . HIS A 1 89 ? -30.59333 -37.11931 -0.71992 1.000 61.07911 562 HIS A O 1
ATOM 590 N N . GLY A 1 90 ? -28.84610 -36.19284 0.34244 1.000 43.54045 563 GLY A N 1
ATOM 591 C CA . GLY A 1 90 ? -29.57259 -36.03691 1.58236 1.000 48.04749 563 GLY A CA 1
ATOM 592 C C . GLY A 1 90 ? -29.78455 -37.30447 2.37544 1.000 50.05366 563 GLY A C 1
ATOM 593 O O . GLY A 1 90 ? -30.37830 -37.24114 3.45756 1.000 59.28709 563 GLY A O 1
ATOM 594 N N . ASN A 1 91 ? -29.34130 -38.45416 1.87109 1.000 54.18976 564 ASN A N 1
ATOM 595 C CA . ASN A 1 91 ? -29.38159 -39.68931 2.64311 1.000 46.61802 564 ASN A CA 1
ATOM 596 C C . ASN A 1 91 ? -28.48164 -39.53046 3.86115 1.000 61.73162 564 ASN A C 1
ATOM 597 O O . ASN A 1 91 ? -27.25259 -39.52038 3.73215 1.000 60.88976 564 ASN A O 1
ATOM 602 N N . LEU A 1 92 ? -29.08886 -39.40320 5.04445 1.000 58.06286 565 LEU A N 1
ATOM 603 C CA . LEU A 1 92 ? -28.34122 -38.98883 6.22916 1.000 60.96270 565 LEU A CA 1
ATOM 604 C C . LEU A 1 92 ? -27.27100 -40.00817 6.60530 1.000 57.10648 565 LEU A C 1
ATOM 605 O O . LEU A 1 92 ? -26.12862 -39.64183 6.89960 1.000 68.03931 565 LEU A O 1
ATOM 610 N N . ASP A 1 93 ? -27.62171 -41.29554 6.60955 1.000 57.32933 566 ASP A N 1
ATOM 611 C CA . ASP A 1 93 ? -26.65532 -42.30954 7.02268 1.000 52.91374 566 ASP A CA 1
ATOM 612 C C . ASP A 1 93 ? -25.52104 -42.44094 6.01402 1.000 60.03334 566 ASP A C 1
ATOM 613 O O . ASP A 1 93 ? -24.35454 -42.58379 6.40014 1.000 60.74715 566 ASP A O 1
ATOM 618 N N . GLU A 1 94 ? -25.84196 -42.39589 4.71820 1.000 63.07112 567 GLU A N 1
ATOM 619 C CA . GLU A 1 94 ? -24.80056 -42.44053 3.69547 1.000 59.77181 567 GLU A CA 1
ATOM 620 C C . GLU A 1 94 ? -23.92170 -41.19692 3.73966 1.000 60.63229 567 GLU A C 1
ATOM 621 O O . GLU A 1 94 ? -22.71505 -41.27551 3.48105 1.000 57.40737 567 GLU A O 1
ATOM 627 N N . ALA A 1 95 ? -24.50921 -40.03982 4.05650 1.000 63.27857 568 ALA A N 1
ATOM 628 C CA . ALA A 1 95 ? -23.73218 -38.80673 4.12823 1.000 50.10331 568 ALA A CA 1
ATOM 629 C C . ALA A 1 95 ? -22.72010 -38.85272 5.26700 1.000 59.50652 568 ALA A C 1
ATOM 630 O O . ALA A 1 95 ? -21.56517 -38.44651 5.09303 1.000 62.87750 568 ALA A O 1
ATOM 632 N N . VAL A 1 96 ? -23.13636 -39.33700 6.44066 1.000 57.78586 569 VAL A N 1
ATOM 633 C CA . VAL A 1 96 ? -22.21536 -39.46377 7.56841 1.000 44.63899 569 VAL A CA 1
ATOM 634 C C . VAL A 1 96 ? -21.08264 -40.42907 7.23968 1.000 66.34109 569 VAL A C 1
ATOM 635 O O . VAL A 1 96 ? -19.91455 -40.16487 7.54814 1.000 54.38074 569 VAL A O 1
ATOM 639 N N . GLU A 1 97 ? -21.40395 -41.56158 6.61010 1.000 69.07858 570 GLU A N 1
ATOM 640 C CA . GLU A 1 97 ? -20.36967 -42.54625 6.30274 1.000 65.56092 570 GLU A CA 1
ATOM 641 C C . GLU A 1 97 ? -19.37267 -42.00360 5.28892 1.000 61.65649 570 GLU A C 1
ATOM 642 O O . GLU A 1 97 ? -18.15832 -42.17172 5.45135 1.000 66.31818 570 GLU A O 1
ATOM 648 N N . GLU A 1 98 ? -19.86660 -41.34907 4.23851 1.000 65.88866 571 GLU A N 1
ATOM 649 C CA . GLU A 1 98 ? -18.97150 -40.73604 3.26585 1.000 65.90923 571 GLU A CA 1
ATOM 650 C C . GLU A 1 98 ? -18.17442 -39.60150 3.89512 1.000 66.18097 571 GLU A C 1
ATOM 651 O O . GLU A 1 98 ? -16.99045 -39.42037 3.58653 1.000 59.95570 571 GLU A O 1
ATOM 657 N N . CYS A 1 99 ? -18.80926 -38.82684 4.77918 1.000 63.79621 572 CYS A N 1
ATOM 658 C CA . CYS A 1 99 ? -18.09754 -37.78532 5.51559 1.000 51.58018 572 CYS A CA 1
ATOM 659 C C . CYS A 1 99 ? -16.91791 -38.36798 6.28667 1.000 58.21549 572 CYS A C 1
ATOM 660 O O . CYS A 1 99 ? -15.80442 -37.83229 6.24063 1.000 61.58621 572 CYS A O 1
ATOM 663 N N . VAL A 1 100 ? -17.14970 -39.46624 7.01007 1.000 64.01222 573 VAL A N 1
ATOM 664 C CA . VAL A 1 100 ? -16.08993 -40.07650 7.80781 1.000 61.87216 573 VAL A CA 1
ATOM 665 C C . VAL A 1 100 ? -14.99790 -40.63926 6.90362 1.000 65.83303 573 VAL A C 1
ATOM 666 O O . VAL A 1 100 ? -13.80501 -40.38816 7.11549 1.000 71.55582 573 VAL A O 1
ATOM 670 N N . ARG A 1 101 ? -15.38862 -41.41196 5.88297 1.000 71.60630 574 ARG A N 1
ATOM 671 C CA . ARG A 1 101 ? -14.40467 -42.01742 4.98662 1.000 59.25028 574 ARG A CA 1
ATOM 672 C C . ARG A 1 101 ? -13.55821 -40.96648 4.28007 1.000 63.10137 574 ARG A C 1
ATOM 673 O O . ARG A 1 101 ? -12.34694 -41.15060 4.11520 1.000 73.12224 574 ARG A O 1
ATOM 681 N N . THR A 1 102 ? -14.17373 -39.86587 3.84242 1.000 67.37591 575 THR A N 1
ATOM 682 C CA . THR A 1 102 ? -13.40958 -38.82357 3.16262 1.000 64.33038 575 THR A CA 1
ATOM 683 C C . THR A 1 102 ? -12.37917 -38.19533 4.09452 1.000 67.00740 575 THR A C 1
ATOM 684 O O . THR A 1 102 ? -11.22662 -37.97773 3.70201 1.000 60.88712 575 THR A O 1
ATOM 688 N N . ARG A 1 103 ? -12.77611 -37.90258 5.33644 1.000 68.86994 576 ARG A N 1
ATOM 689 C CA . ARG A 1 103 ? -11.86330 -37.27107 6.28488 1.000 59.51659 576 ARG A CA 1
ATOM 690 C C . ARG A 1 103 ? -10.70890 -38.19760 6.64403 1.000 64.69555 576 ARG A C 1
ATOM 691 O O . ARG A 1 103 ? -9.55078 -37.76372 6.68830 1.000 72.38793 576 ARG A O 1
ATOM 699 N N . ARG A 1 104 ? -11.00804 -39.47471 6.90979 1.000 69.04346 577 ARG A N 1
ATOM 700 C CA . ARG A 1 104 ? -9.95993 -40.44786 7.20680 1.000 75.81082 577 ARG A CA 1
ATOM 701 C C . ARG A 1 104 ? -8.93700 -40.53806 6.07993 1.000 77.09821 577 ARG A C 1
ATOM 702 O O . ARG A 1 104 ? -7.74518 -40.74002 6.34034 1.000 86.83723 577 ARG A O 1
ATOM 710 N N . ARG A 1 105 ? -9.37647 -40.39213 4.82487 1.000 69.95792 578 ARG A N 1
ATOM 711 C CA . ARG A 1 105 ? -8.42874 -40.40560 3.71349 1.000 77.99542 578 ARG A CA 1
ATOM 712 C C . ARG A 1 105 ? -7.50046 -39.20377 3.77564 1.000 84.58042 578 ARG A C 1
ATOM 713 O O . ARG A 1 105 ? -6.30355 -39.31287 3.48171 1.000 88.43431 578 ARG A O 1
ATOM 721 N N . LYS A 1 106 ? -8.04088 -38.04704 4.14986 1.000 80.24486 579 LYS A N 1
ATOM 722 C CA . LYS A 1 106 ? -7.24030 -36.83207 4.17586 1.000 69.19537 579 LYS A CA 1
ATOM 723 C C . LYS A 1 106 ? -6.27857 -36.83316 5.34668 1.000 77.32224 579 LYS A C 1
ATOM 724 O O . LYS A 1 106 ? -5.11814 -36.42034 5.21216 1.000 85.49983 579 LYS A O 1
ATOM 730 N N . VAL A 1 107 ? -6.74449 -37.32454 6.49320 1.000 76.23941 580 VAL A N 1
ATOM 731 C CA . VAL A 1 107 ? -5.88015 -37.48285 7.65128 1.000 77.65108 580 VAL A CA 1
ATOM 732 C C . VAL A 1 107 ? -4.73248 -38.43182 7.32844 1.000 87.22895 580 VAL A C 1
ATOM 733 O O . VAL A 1 107 ? -3.59776 -38.22177 7.76925 1.000 85.90166 580 VAL A O 1
ATOM 737 N N . GLN A 1 108 ? -4.99419 -39.47453 6.53204 1.000 79.28526 581 GLN A N 1
ATOM 738 C CA . GLN A 1 108 ? -3.90373 -40.35861 6.11764 1.000 84.90319 581 GLN A CA 1
ATOM 739 C C . GLN A 1 108 ? -3.01575 -39.69050 5.07535 1.000 82.80851 581 GLN A C 1
ATOM 740 O O . GLN A 1 108 ? -1.79443 -39.87051 5.09731 1.000 93.27916 581 GLN A O 1
ATOM 746 N N . GLU A 1 109 ? -3.60125 -38.93981 4.13695 1.000 85.15430 582 GLU A N 1
ATOM 747 C CA . GLU A 1 109 ? -2.78143 -38.21013 3.16934 1.000 84.43962 582 GLU A CA 1
ATOM 748 C C . GLU A 1 109 ? -1.82022 -37.25706 3.87197 1.000 82.77502 582 GLU A C 1
ATOM 749 O O . GLU A 1 109 ? -0.62881 -37.20421 3.54475 1.000 90.96639 582 GLU A O 1
ATOM 755 N N . LEU A 1 110 ? -2.32234 -36.49595 4.84777 1.000 80.16186 583 LEU A N 1
ATOM 756 C CA . LEU A 1 110 ? -1.45329 -35.60277 5.60766 1.000 80.19142 583 LEU A CA 1
ATOM 757 C C . LEU A 1 110 ? -0.45369 -36.38942 6.44502 1.000 82.78983 583 LEU A C 1
ATOM 758 O O . LEU A 1 110 ? 0.70243 -35.97542 6.59517 1.000 86.58432 583 LEU A O 1
ATOM 763 N N . GLN A 1 111 ? -0.88575 -37.52394 7.00022 1.000 94.58357 584 GLN A N 1
ATOM 764 C CA . GLN A 1 111 ? 0.02072 -38.38388 7.75325 1.000 94.87678 584 GLN A CA 1
ATOM 765 C C . GLN A 1 111 ? 1.20362 -38.82056 6.89870 1.000 98.26005 584 GLN A C 1
ATOM 766 O O . GLN A 1 111 ? 2.34420 -38.85953 7.37631 1.000 93.69355 584 GLN A O 1
ATOM 772 N N . SER A 1 112 ? 0.95125 -39.15137 5.63022 1.000 102.77086 585 SER A N 1
ATOM 773 C CA . SER A 1 112 ? 2.01440 -39.55942 4.72137 1.000 98.74004 585 SER A CA 1
ATOM 774 C C . SER A 1 112 ? 3.00828 -38.44194 4.43345 1.000 92.91541 585 SER A C 1
ATOM 775 O O . SER A 1 112 ? 4.05913 -38.71060 3.84176 1.000 98.90817 585 SER A O 1
ATOM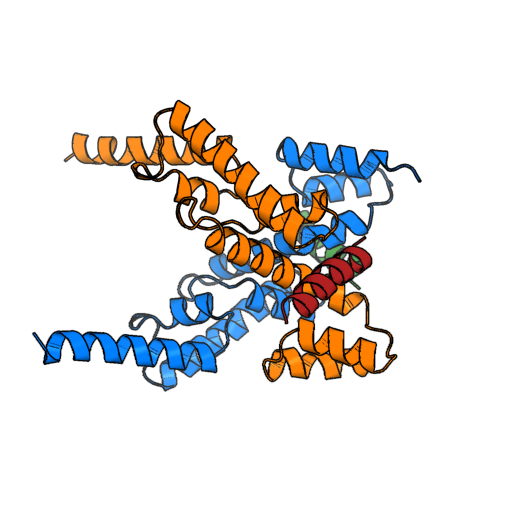 778 N N . LEU A 1 113 ? 2.70476 -37.20479 4.82709 1.000 91.86543 586 LEU A N 1
ATOM 779 C CA . LEU A 1 113 ? 3.61711 -36.07916 4.67345 1.000 94.83054 586 LEU A CA 1
ATOM 780 C C . LEU A 1 113 ? 4.16819 -35.61213 6.01822 1.000 111.02210 586 LEU A C 1
ATOM 781 O O . LEU A 1 113 ? 4.55382 -34.45061 6.16868 1.000 98.96528 586 LEU A O 1
ATOM 786 N N . GLY A 1 114 ? 4.20622 -36.50806 7.00337 1.000 114.98896 587 GLY A N 1
ATOM 787 C CA . GLY A 1 114 ? 4.76643 -36.18780 8.30116 1.000 110.73385 587 GLY A CA 1
ATOM 788 C C . GLY A 1 114 ? 3.90407 -35.32190 9.18812 1.000 112.08511 587 GLY A C 1
ATOM 789 O O . GLY A 1 114 ? 4.42266 -34.71300 10.12831 1.000 109.68138 587 GLY A O 1
ATOM 790 N N . PHE A 1 115 ? 2.59844 -35.25058 8.92868 1.000 93.01578 588 PHE A N 1
ATOM 791 C CA . PHE A 1 115 ? 1.67167 -34.43611 9.71829 1.000 89.61901 588 PHE A CA 1
ATOM 792 C C . PHE A 1 115 ? 0.53376 -35.33071 10.20322 1.000 97.31593 588 PHE A C 1
ATOM 793 O O . PHE A 1 115 ? -0.49302 -35.46586 9.53289 1.000 92.62569 588 PHE A O 1
ATOM 801 N N . GLY A 1 116 ? 0.71363 -35.93128 11.37639 1.000 98.31205 589 GLY A N 1
ATOM 802 C CA . GLY A 1 116 ? -0.30129 -36.77173 11.96451 1.000 101.35952 589 GLY A CA 1
ATOM 803 C C . GLY A 1 116 ? -1.22267 -35.99891 12.88504 1.000 103.81802 589 GLY A C 1
ATOM 804 O O . GLY A 1 116 ? -1.08130 -34.78511 13.06712 1.000 98.87466 589 GLY A O 1
ATOM 805 N N . PRO A 1 117 ? -2.20143 -36.69203 13.47321 1.000 103.93352 590 PRO A N 1
ATOM 806 C CA . PRO A 1 117 ? -3.09425 -36.02466 14.43608 1.000 91.49361 590 PRO A CA 1
ATOM 807 C C . PRO A 1 117 ? -2.36167 -35.36550 15.59304 1.000 87.24474 590 PRO A C 1
ATOM 808 O O . PRO A 1 117 ? -2.80989 -34.31674 16.07805 1.000 101.58094 590 PRO A O 1
ATOM 812 N N . GLU A 1 118 ? -1.24801 -35.94941 16.04866 1.000 92.37187 591 GLU A N 1
ATOM 813 C CA . GLU A 1 118 ? -0.49779 -35.36726 17.15817 1.000 107.25269 591 GLU A CA 1
ATOM 814 C C . GLU A 1 118 ? 0.16574 -34.04852 16.77443 1.000 102.76143 591 GLU A C 1
ATOM 815 O O . GLU A 1 118 ? 0.43094 -33.21137 17.64646 1.000 86.02612 591 GLU A O 1
ATOM 821 N N . GLU A 1 119 ? 0.44653 -33.84647 15.48867 1.000 106.26381 592 GLU A N 1
ATOM 822 C CA . GLU A 1 119 ? 1.05261 -32.61261 15.00345 1.000 93.92897 592 GLU A CA 1
ATOM 823 C C . GLU A 1 119 ? 0.02932 -31.52710 14.70107 1.000 92.95896 592 GLU A C 1
ATOM 824 O O . GLU A 1 119 ? 0.41833 -30.42218 14.31017 1.000 86.13607 592 GLU A O 1
ATOM 830 N N . GLY A 1 120 ? -1.25571 -31.81030 14.86694 1.000 78.44106 593 GLY A N 1
ATOM 831 C CA . GLY A 1 120 ? -2.29053 -30.83074 14.62921 1.000 77.05964 593 GLY A CA 1
ATOM 832 C C . GLY A 1 120 ? -2.96433 -30.89733 13.27742 1.000 77.95821 593 GLY A C 1
ATOM 833 O O . GLY A 1 120 ? -3.56034 -29.89686 12.85779 1.000 79.92050 593 GLY A O 1
ATOM 834 N N . SER A 1 121 ? -2.90913 -32.04375 12.59366 1.000 75.40136 594 SER A N 1
ATOM 835 C CA . SER A 1 121 ? -3.51967 -32.14770 11.27164 1.000 73.48297 594 SER A CA 1
ATOM 836 C C . SER A 1 121 ? -5.03854 -32.14429 11.37060 1.000 76.00815 594 SER A C 1
ATOM 837 O O . SER A 1 121 ? -5.72383 -31.62049 10.48409 1.000 82.47320 594 SER A O 1
ATOM 840 N N . LEU A 1 122 ? -5.57844 -32.73837 12.43758 1.000 84.00214 595 LEU A N 1
ATOM 841 C CA . LEU A 1 122 ? -7.02473 -32.79796 12.61819 1.000 66.57821 595 LEU A CA 1
ATOM 842 C C . LEU A 1 122 ? -7.62993 -31.40320 12.70910 1.000 75.99313 595 LEU A C 1
ATOM 843 O O . LEU A 1 122 ? -8.69561 -31.13295 12.13632 1.000 69.77469 595 LEU A O 1
ATOM 848 N N . GLN A 1 123 ? -6.96157 -30.50508 13.43456 1.000 69.84749 596 GLN A N 1
ATOM 849 C CA . GLN A 1 123 ? -7.47358 -29.15047 13.59818 1.000 68.25086 596 GLN A CA 1
ATOM 850 C C . GLN A 1 123 ? -7.26639 -28.31208 12.34054 1.000 71.40482 596 GLN A C 1
ATOM 851 O O . GLN A 1 123 ? -8.07188 -27.41935 12.04845 1.000 79.27638 596 GLN A O 1
ATOM 857 N N . ALA A 1 124 ? -6.19552 -28.57754 11.58889 1.000 76.28258 597 ALA A N 1
ATOM 858 C CA . ALA A 1 124 ? -5.96391 -27.84545 10.34881 1.000 73.69330 597 ALA A CA 1
ATOM 859 C C . ALA A 1 124 ? -6.96641 -28.24011 9.27159 1.000 74.95207 597 ALA A C 1
ATOM 860 O O . ALA A 1 124 ? -7.34848 -27.40397 8.44513 1.000 78.01268 597 ALA A O 1
ATOM 862 N N . LEU A 1 125 ? -7.39256 -29.50532 9.25507 1.000 76.28280 598 LEU A N 1
ATOM 863 C CA . LEU A 1 125 ? -8.41830 -29.92623 8.30642 1.000 64.97348 598 LEU A CA 1
ATOM 864 C C . LEU A 1 125 ? -9.76631 -29.29906 8.64004 1.000 64.51968 598 LEU A C 1
ATOM 865 O O . LEU A 1 125 ? -10.52317 -28.92302 7.73734 1.000 65.78651 598 LEU A O 1
ATOM 870 N N . PHE A 1 126 ? -10.07952 -29.17185 9.93169 1.000 81.09829 599 PHE A N 1
ATOM 871 C CA . PHE A 1 126 ? -11.31710 -28.51276 10.33901 1.000 72.85808 599 PHE A CA 1
ATOM 872 C C . PHE A 1 126 ? -11.30316 -27.03558 9.96282 1.000 73.91909 599 PHE A C 1
ATOM 873 O O . PHE A 1 126 ? -12.25953 -26.52649 9.36675 1.000 68.85871 599 PHE A O 1
ATOM 881 N N . GLN A 1 127 ? -10.21423 -26.33508 10.29002 1.000 79.15048 600 GLN A N 1
ATOM 882 C CA . GLN A 1 127 ? -10.14365 -24.89421 10.07216 1.000 72.68981 600 GLN A CA 1
ATOM 883 C C . GLN A 1 127 ? -10.20053 -24.51289 8.59879 1.000 70.23417 600 GLN A C 1
ATOM 884 O O . GLN A 1 127 ? -10.50325 -23.35724 8.28180 1.000 72.74104 600 GLN A O 1
ATOM 890 N N . HIS A 1 128 ? -9.91348 -25.44606 7.69425 1.000 69.13146 601 HIS A N 1
ATOM 891 C CA . HIS A 1 128 ? -9.81474 -25.14370 6.27283 1.000 71.47835 601 HIS A CA 1
ATOM 892 C C . HIS A 1 128 ? -10.78687 -25.97792 5.44350 1.000 75.57893 601 HIS A C 1
ATOM 893 O O . HIS A 1 128 ? -10.52930 -26.26041 4.27126 1.000 84.22727 601 HIS A O 1
ATOM 900 N N . GLY A 1 129 ? -11.90996 -26.37189 6.04191 1.000 66.20638 602 GLY A N 1
ATOM 901 C CA . GLY A 1 129 ? -12.96723 -27.05647 5.31937 1.000 66.91099 602 GLY A CA 1
ATOM 902 C C . GLY A 1 129 ? -12.57295 -28.35941 4.66546 1.000 77.30801 602 GLY A C 1
ATOM 903 O O . GLY A 1 129 ? -13.27354 -28.82428 3.76179 1.000 76.46685 602 GLY A O 1
ATOM 904 N N . GLY A 1 130 ? -11.47574 -28.97140 5.09743 1.000 64.75723 603 GLY A N 1
ATOM 905 C CA . GLY A 1 130 ? -11.05225 -30.23784 4.54188 1.000 62.51393 603 GLY A CA 1
ATOM 906 C C . GLY A 1 130 ? -10.17543 -30.15953 3.31476 1.000 62.76260 603 GLY A C 1
ATOM 907 O O . GLY A 1 130 ? -9.89572 -31.20103 2.71087 1.000 82.65617 603 GLY A O 1
ATOM 908 N N . ASP A 1 131 ? -9.73888 -28.96805 2.91745 1.000 59.21571 604 ASP A N 1
ATOM 909 C CA . ASP A 1 131 ? -8.80903 -28.84082 1.80268 1.000 73.56273 604 ASP A CA 1
ATOM 910 C C . ASP A 1 131 ? -7.41723 -29.24842 2.27217 1.000 75.04113 604 ASP A C 1
ATOM 911 O O . ASP A 1 131 ? -6.85153 -28.62510 3.17819 1.000 69.34183 604 ASP A O 1
ATOM 916 N N . VAL A 1 132 ? -6.86981 -30.29809 1.65571 1.000 71.87986 605 VAL A N 1
ATOM 917 C CA . VAL A 1 132 ? -5.54810 -30.78914 2.03684 1.000 68.70784 605 VAL A CA 1
ATOM 918 C C . VAL A 1 132 ? -4.47811 -29.74440 1.73278 1.000 71.64394 605 VAL A C 1
ATOM 919 O O . VAL A 1 132 ? -3.52622 -29.56896 2.50322 1.000 72.18806 605 VAL A O 1
ATOM 923 N N . SER A 1 133 ? -4.60903 -29.03679 0.60926 1.000 82.32869 606 SER A N 1
ATOM 924 C CA . SER A 1 133 ? -3.59815 -28.04959 0.24299 1.000 70.21075 606 SER A CA 1
ATOM 925 C C . SER A 1 133 ? -3.55045 -26.89885 1.24725 1.000 73.45111 606 SER A C 1
ATOM 926 O O . SER A 1 133 ? -2.47024 -26.50270 1.69824 1.000 77.35491 606 SER A O 1
ATOM 929 N N . ARG A 1 134 ? -4.70986 -26.33454 1.60245 1.000 78.57858 607 ARG A N 1
ATOM 930 C CA . ARG A 1 134 ? -4.70809 -25.24821 2.58072 1.000 71.06802 607 ARG A CA 1
ATOM 931 C C . ARG A 1 134 ? -4.26221 -25.72968 3.96027 1.000 72.56375 607 ARG A C 1
ATOM 932 O O . ARG A 1 134 ? -3.64182 -24.96915 4.71370 1.000 76.62524 607 ARG A O 1
ATOM 940 N N . ALA A 1 135 ? -4.58821 -26.97383 4.31834 1.000 73.87414 608 ALA A N 1
ATOM 941 C CA . ALA A 1 135 ? -4.17412 -27.49997 5.61589 1.000 71.08033 608 ALA A CA 1
ATOM 942 C C . ALA A 1 135 ? -2.66884 -27.73979 5.66634 1.000 75.03856 608 ALA A C 1
ATOM 943 O O . ALA A 1 135 ? -2.03115 -27.49184 6.69644 1.000 78.43994 608 ALA A O 1
ATOM 945 N N . LEU A 1 136 ? -2.08376 -28.22954 4.56915 1.000 74.82693 609 LEU A N 1
ATOM 946 C CA . LEU A 1 136 ? -0.64080 -28.45418 4.53825 1.000 69.31479 609 LEU A CA 1
ATOM 947 C C . LEU A 1 136 ? 0.13251 -27.15253 4.70962 1.000 80.77363 609 LEU A C 1
ATOM 948 O O . LEU A 1 136 ? 1.13155 -27.10903 5.43659 1.000 78.08761 609 LEU A O 1
ATOM 953 N N . THR A 1 137 ? -0.31240 -26.08041 4.04868 1.000 86.56500 610 THR A N 1
ATOM 954 C CA . THR A 1 137 ? 0.37045 -24.79679 4.18278 1.000 87.65831 610 THR A CA 1
ATOM 955 C C . THR A 1 137 ? 0.26110 -24.25955 5.60367 1.000 82.08251 610 THR A C 1
ATOM 956 O O . THR A 1 137 ? 1.21357 -23.66491 6.12393 1.000 95.32150 610 THR A O 1
ATOM 960 N N . GLU A 1 138 ? -0.89223 -24.46073 6.24660 1.000 85.47663 611 GLU A N 1
ATOM 961 C CA . GLU A 1 138 ? -1.05885 -24.01089 7.62483 1.000 80.62417 611 GLU A CA 1
ATOM 962 C C . GLU A 1 138 ? -0.17859 -24.80924 8.57841 1.000 88.33169 611 GLU A C 1
ATOM 963 O O . GLU A 1 138 ? 0.35593 -24.25911 9.54912 1.000 93.01391 611 GLU A O 1
ATOM 969 N N . LEU A 1 139 ? -0.00885 -26.10584 8.31233 1.000 78.90825 612 LEU A N 1
ATOM 970 C CA . LEU A 1 139 ? 0.81822 -26.93843 9.17923 1.000 73.86862 612 LEU A CA 1
ATOM 971 C C . LEU A 1 139 ? 2.29528 -26.59808 9.02484 1.000 82.80154 612 LEU A C 1
ATOM 972 O O . LEU A 1 139 ? 3.05365 -26.63943 10.00046 1.000 88.25066 612 LEU A O 1
ATOM 977 N N . GLN A 1 140 ? 2.72365 -26.28291 7.79991 1.000 87.09950 613 GLN A N 1
ATOM 978 C CA . GLN A 1 140 ? 4.10086 -25.85634 7.57193 1.000 77.22806 613 GLN A CA 1
ATOM 979 C C . GLN A 1 140 ? 4.42350 -24.59183 8.36085 1.000 93.55437 613 GLN A C 1
ATOM 980 O O . GLN A 1 140 ? 5.49748 -24.48243 8.96615 1.000 86.52053 613 GLN A O 1
ATOM 986 N N . ARG A 1 141 ? 3.50571 -23.61988 8.35416 1.000 86.59862 614 ARG A N 1
ATOM 987 C CA . ARG A 1 141 ? 3.70331 -22.39606 9.12653 1.000 84.46223 614 ARG A CA 1
ATOM 988 C C . ARG A 1 141 ? 3.84141 -22.69274 10.61760 1.000 88.64951 614 ARG A C 1
ATOM 989 O O . ARG A 1 141 ? 4.68525 -22.10010 11.30028 1.000 102.78736 614 ARG A O 1
ATOM 997 N N . GLN A 1 142 ? 3.02379 -23.61172 11.14082 1.000 95.87024 615 GLN A N 1
ATOM 998 C CA . GLN A 1 142 ? 3.05501 -23.95603 12.56000 1.000 92.05898 615 GLN A CA 1
ATOM 999 C C . GLN A 1 142 ? 4.29910 -24.74246 12.94682 1.000 87.72343 615 GLN A C 1
ATOM 1000 O O . GLN A 1 142 ? 4.54908 -24.92314 14.14307 1.000 100.12297 615 GLN A O 1
ATOM 1006 N N . ARG A 1 143 ? 5.05224 -25.24438 11.97070 1.000 87.87626 616 ARG A N 1
ATOM 1007 C CA . ARG A 1 143 ? 6.37582 -25.80303 12.21124 1.000 91.00130 616 ARG A CA 1
ATOM 1008 C C . ARG A 1 143 ? 7.45561 -24.73719 12.15385 1.000 90.84138 616 ARG A C 1
ATOM 1009 O O . ARG A 1 143 ? 8.50334 -24.88732 12.79292 1.000 101.34271 616 ARG A O 1
ATOM 1017 N N . LEU A 1 144 ? 7.20951 -23.66042 11.40442 1.000 98.78338 617 LEU A N 1
ATOM 1018 C CA . LEU A 1 144 ? 8.21942 -22.63574 11.16764 1.000 100.59596 617 LEU A CA 1
ATOM 1019 C C . LEU A 1 144 ? 8.28525 -21.62623 12.30775 1.000 108.84530 617 LEU A C 1
ATOM 1020 O O . LEU A 1 144 ? 9.36878 -21.13226 12.63713 1.000 107.70523 617 LEU A O 1
ATOM 1025 N N . GLU A 1 145 ? 7.14708 -21.29618 12.90869 1.000 104.66450 618 GLU A N 1
ATOM 1026 C CA . GLU A 1 145 ? 7.12960 -20.28538 13.95915 1.000 121.46733 618 GLU A CA 1
ATOM 1027 C C . GLU A 1 145 ? 7.82170 -20.75060 15.24139 1.000 123.70961 618 GLU A C 1
ATOM 1028 O O . GLU A 1 145 ? 8.53135 -19.94947 15.86372 1.000 118.08206 618 GLU A O 1
ATOM 1034 N N . PRO A 1 146 ? 7.63374 -22.00078 15.69692 1.000 116.18681 619 PRO A N 1
ATOM 1035 C CA . PRO A 1 146 ? 8.44563 -22.47688 16.83214 1.000 100.15682 619 PRO A CA 1
ATOM 1036 C C . PRO A 1 146 ? 9.93948 -22.31796 16.62237 1.000 108.55067 619 PRO A C 1
ATOM 1037 O O . PRO A 1 146 ? 10.66154 -21.99190 17.57261 1.000 115.18812 619 PRO A O 1
ATOM 1041 N N . PHE A 1 147 ? 10.42306 -22.52950 15.39680 1.000 108.73323 620 PHE A N 1
ATOM 1042 C CA . PHE A 1 147 ? 11.84695 -22.35710 15.13201 1.000 106.86456 620 PHE A CA 1
ATOM 1043 C C . PHE A 1 147 ? 12.22797 -20.88337 15.18096 1.000 100.72543 620 PHE A C 1
ATOM 1044 O O . PHE A 1 147 ? 13.27895 -20.52332 15.72214 1.000 98.49641 620 PHE A O 1
ATOM 1052 N N . ARG A 1 148 ? 11.37802 -20.01608 14.63077 1.000 110.09908 621 ARG A N 1
ATOM 1053 C CA . ARG A 1 148 ? 11.69764 -18.59491 14.60007 1.000 103.22849 621 ARG A CA 1
ATOM 1054 C C . ARG A 1 148 ? 11.86106 -18.03542 16.00851 1.000 117.74631 621 ARG A C 1
ATOM 1055 O O . ARG A 1 148 ? 12.76552 -17.23310 16.26382 1.000 123.00811 621 ARG A O 1
ATOM 1063 N N . GLN A 1 149 ? 11.00964 -18.45665 16.94191 1.000 125.23773 622 GLN A N 1
ATOM 1064 C CA . GLN A 1 149 ? 11.07500 -17.90345 18.28448 1.000 130.03268 622 GLN A CA 1
ATOM 1065 C C . GLN A 1 149 ? 12.07333 -18.63725 19.17001 1.000 125.25627 622 GLN A C 1
ATOM 1066 O O . GLN A 1 149 ? 12.50338 -18.08564 20.18934 1.000 139.13123 622 GLN A O 1
ATOM 1072 N N . ARG A 1 150 ? 12.43964 -19.86897 18.81726 1.000 113.40494 623 ARG A N 1
ATOM 1073 C CA . ARG A 1 150 ? 13.50398 -20.56190 19.53125 1.000 114.52315 623 ARG A CA 1
ATOM 1074 C C . ARG A 1 150 ? 14.87761 -20.17783 18.99927 1.000 118.52040 623 ARG A C 1
ATOM 1075 O O . ARG A 1 150 ? 15.83619 -20.11024 19.77930 1.000 127.98472 623 ARG A O 1
ATOM 1083 N N . LEU A 1 151 ? 14.98426 -19.92168 17.68836 1.000 123.71163 624 LEU A N 1
ATOM 1084 C CA . LEU A 1 151 ? 16.25394 -19.52443 17.09035 1.000 117.56688 624 LEU A CA 1
ATOM 1085 C C . LEU A 1 151 ? 16.65298 -18.11793 17.51601 1.000 114.14962 624 LEU A C 1
ATOM 1086 O O . LEU A 1 151 ? 17.84848 -17.82168 17.62288 1.000 120.28650 624 LEU A O 1
ATOM 1091 N N . TRP A 1 152 ? 15.67384 -17.25070 17.78330 1.000 117.49710 625 TRP A N 1
ATOM 1092 C CA . TRP A 1 152 ? 15.95415 -15.88897 18.22116 1.000 123.17190 625 TRP A CA 1
ATOM 1093 C C . TRP A 1 152 ? 16.13264 -15.78213 19.73064 1.000 135.66388 625 TRP A C 1
ATOM 1094 O O . TRP A 1 152 ? 16.83056 -14.87483 20.19973 1.000 138.03547 625 TRP A O 1
ATOM 1105 N N . ASP A 1 153 ? 15.51905 -16.67278 20.50607 1.000 134.15536 626 ASP A N 1
ATOM 1106 C CA . ASP A 1 153 ? 15.67353 -16.61066 21.95399 1.000 139.11759 626 ASP A CA 1
ATO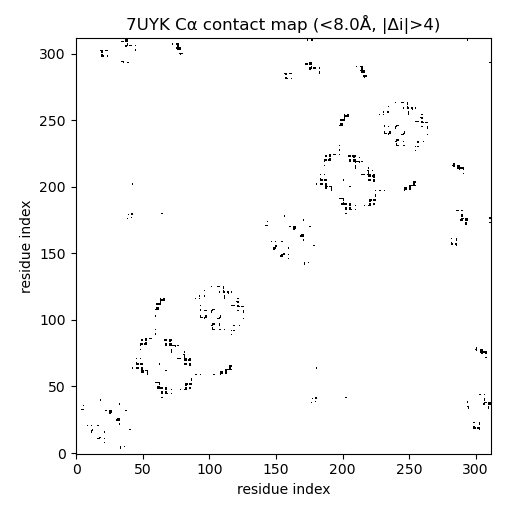M 1107 C C . ASP A 1 153 ? 16.57143 -17.73207 22.46521 1.000 138.25446 626 ASP A C 1
ATOM 1108 O O . ASP A 1 153 ? 17.73602 -17.83882 22.07280 1.000 131.90824 626 ASP A O 1
ATOM 1113 N N . LEU B 1 16 ? -27.88311 -29.01404 -16.04778 1.000 110.91019 489 LEU B N 1
ATOM 1114 C CA . LEU B 1 16 ? -27.41394 -30.39541 -15.99791 1.000 126.60746 489 LEU B CA 1
ATOM 1115 C C . LEU B 1 16 ? -25.89422 -30.43673 -16.01501 1.000 132.04609 489 LEU B C 1
ATOM 1116 O O . LEU B 1 16 ? -25.25178 -30.55538 -14.97211 1.000 123.24893 489 LEU B O 1
ATOM 1121 N N . GLN B 1 17 ? -25.33150 -30.34502 -17.22101 1.000 131.20121 490 GLN B N 1
ATOM 1122 C CA . GLN B 1 17 ? -23.88515 -30.23396 -17.37155 1.000 131.64129 490 GLN B CA 1
ATOM 1123 C C . GLN B 1 17 ? -23.33613 -29.00693 -16.65739 1.000 131.16075 490 GLN B C 1
ATOM 1124 O O . GLN B 1 17 ? -22.19007 -29.01870 -16.19195 1.000 131.92428 490 GLN B O 1
ATOM 1130 N N . LEU B 1 18 ? -24.13066 -27.93824 -16.58186 1.000 123.00447 491 LEU B N 1
ATOM 1131 C CA . LEU B 1 18 ? -23.68082 -26.70235 -15.95062 1.000 107.09538 491 LEU B CA 1
ATOM 1132 C C . LEU B 1 18 ? -23.28147 -26.93969 -14.49780 1.000 99.61284 491 LEU B C 1
ATOM 1133 O O . LEU B 1 18 ? -22.23514 -26.46205 -14.04391 1.000 100.56169 491 LEU B O 1
ATOM 1138 N N . VAL B 1 19 ? -24.11763 -27.66029 -13.74495 1.000 108.66111 492 VAL B N 1
ATOM 1139 C CA . VAL B 1 19 ? -23.87989 -27.81419 -12.31181 1.000 109.59321 492 VAL B CA 1
ATOM 1140 C C . VAL B 1 19 ? -22.64763 -28.67288 -12.04660 1.000 113.58298 492 VAL B C 1
ATOM 1141 O O . VAL B 1 19 ? -21.94302 -28.46656 -11.05045 1.000 109.86393 492 VAL B O 1
ATOM 1145 N N . SER B 1 20 ? -22.36722 -29.64847 -12.91405 1.000 117.82366 493 SER B N 1
ATOM 1146 C CA . SER B 1 20 ? -21.12723 -30.40928 -12.78749 1.000 105.84636 493 SER B CA 1
ATOM 1147 C C . SER B 1 20 ? -19.91821 -29.53284 -13.09593 1.000 108.40943 493 SER B C 1
ATOM 1148 O O . SER B 1 20 ? -18.87447 -29.65000 -12.44330 1.000 103.21676 493 SER B O 1
ATOM 1151 N N . MET B 1 21 ? -20.04249 -28.65069 -14.09136 1.000 103.45687 494 MET B N 1
ATOM 1152 C CA . MET B 1 21 ? -18.98618 -27.68231 -14.37301 1.000 95.74086 494 MET B CA 1
ATOM 1153 C C . MET B 1 21 ? -18.74929 -26.75828 -13.18016 1.000 107.05644 494 MET B C 1
ATOM 1154 O O . MET B 1 21 ? -17.60254 -26.40933 -12.87330 1.000 95.59559 494 MET B O 1
ATOM 1159 N N . ILE B 1 22 ? -19.82409 -26.35853 -12.49146 1.000 106.25304 495 ILE B N 1
ATOM 1160 C CA . ILE B 1 22 ? -19.70620 -25.55567 -11.27259 1.000 103.42797 495 ILE B CA 1
ATOM 1161 C C . ILE B 1 22 ? -18.89246 -26.27038 -10.20012 1.000 100.06996 495 ILE B C 1
ATOM 1162 O O . ILE B 1 22 ? -18.26168 -25.62345 -9.35292 1.000 90.96674 495 ILE B O 1
ATOM 1167 N N . ARG B 1 23 ? -18.85894 -27.60045 -10.22787 1.000 106.28071 496 ARG B N 1
ATOM 1168 C CA . ARG B 1 23 ? -18.07267 -28.31556 -9.23419 1.000 92.84161 496 ARG B CA 1
ATOM 1169 C C . ARG B 1 23 ? -16.57210 -28.11105 -9.41275 1.000 114.83579 496 ARG B C 1
ATOM 1170 O O . ARG B 1 23 ? -15.81855 -28.35162 -8.46503 1.000 122.51812 496 ARG B O 1
ATOM 1178 N N . GLU B 1 24 ? -16.11412 -27.67994 -10.59245 1.000 95.76489 497 GLU B N 1
ATOM 1179 C CA . GLU B 1 24 ? -14.71589 -27.27479 -10.71926 1.000 96.59181 497 GLU B CA 1
ATOM 1180 C C . GLU B 1 24 ? -14.41308 -26.08938 -9.80553 1.000 106.17488 497 GLU B C 1
ATOM 1181 O O . GLU B 1 24 ? -13.38069 -26.06800 -9.12767 1.000 119.98119 497 GLU B O 1
ATOM 1187 N N . GLY B 1 25 ? -15.29737 -25.08930 -9.77789 1.000 106.86020 498 GLY B N 1
ATOM 1188 C CA . GLY B 1 25 ? -15.08660 -23.96029 -8.88501 1.000 108.40109 498 GLY B CA 1
ATOM 1189 C C . GLY B 1 25 ? -14.89975 -24.38202 -7.43973 1.000 110.93048 498 GLY B C 1
ATOM 1190 O O . GLY B 1 25 ? -14.06457 -23.82701 -6.72044 1.000 117.09592 498 GLY B O 1
ATOM 1191 N N . GLU B 1 26 ? -15.68303 -25.36230 -6.99081 1.000 93.86743 499 GLU B N 1
ATOM 1192 C CA . GLU B 1 26 ? -15.45038 -25.93315 -5.67001 1.000 103.38856 499 GLU B CA 1
ATOM 1193 C C . GLU B 1 26 ? -14.17843 -26.77555 -5.64868 1.000 108.48267 499 GLU B C 1
ATOM 1194 O O . GLU B 1 26 ? -13.37844 -26.68040 -4.70985 1.000 113.94761 499 GLU B O 1
ATOM 1200 N N . ALA B 1 27 ? -13.97402 -27.60355 -6.67727 1.000 109.22243 500 ALA B N 1
ATOM 1201 C CA . ALA B 1 27 ? -12.78142 -28.44519 -6.73686 1.000 106.93993 500 ALA B CA 1
ATOM 1202 C C . ALA B 1 27 ? -11.51330 -27.61691 -6.91703 1.000 108.00657 500 ALA B C 1
ATOM 1203 O O . ALA B 1 27 ? -10.56272 -27.74225 -6.13536 1.000 105.34466 500 ALA B O 1
ATOM 1205 N N . ALA B 1 28 ? -11.47533 -26.76796 -7.94926 1.000 108.90886 501 ALA B N 1
ATOM 1206 C CA . ALA B 1 28 ? -10.30605 -25.91858 -8.15889 1.000 115.15867 501 ALA B CA 1
ATOM 1207 C C . ALA B 1 28 ? -10.13795 -24.90338 -7.03709 1.000 122.88542 501 ALA B C 1
ATOM 1208 O O . ALA B 1 28 ? -9.01746 -24.45224 -6.77413 1.000 118.13738 501 ALA B O 1
ATOM 1210 N N . GLY B 1 29 ? -11.22923 -24.53564 -6.37200 1.000 109.80364 502 GLY B N 1
ATOM 1211 C CA . GLY B 1 29 ? -11.18192 -23.58164 -5.28397 1.000 96.38977 502 GLY B CA 1
ATOM 1212 C C . GLY B 1 29 ? -11.53892 -22.17367 -5.71170 1.000 100.20520 502 GLY B C 1
ATOM 1213 O O . GLY B 1 29 ? -10.93391 -21.20516 -5.24330 1.000 110.75842 502 GLY B O 1
ATOM 1214 N N . ALA B 1 30 ? -12.52161 -22.04568 -6.59771 1.000 96.73820 503 ALA B N 1
ATOM 1215 C CA . ALA B 1 30 ? -12.98958 -20.74464 -7.05112 1.000 95.54767 503 ALA B CA 1
ATOM 1216 C C . ALA B 1 30 ? -14.08554 -20.22275 -6.13090 1.000 85.79683 503 ALA B C 1
ATOM 1217 O O . ALA B 1 30 ? -14.86914 -20.99061 -5.56690 1.000 89.00933 503 ALA B O 1
ATOM 1219 N N . CYS B 1 31 ? -14.13551 -18.90287 -5.98897 1.000 89.64122 504 CYS B N 1
ATOM 1220 C CA . CYS B 1 31 ? -15.11174 -18.29078 -5.10079 1.000 80.61918 504 CYS B CA 1
ATOM 1221 C C . CYS B 1 31 ? -16.51728 -18.40786 -5.68617 1.000 85.92849 504 CYS B C 1
ATOM 1222 O O . CYS B 1 31 ? -16.71069 -18.19790 -6.88959 1.000 80.01254 504 CYS B O 1
ATOM 1225 N N . PRO B 1 32 ? -17.51311 -18.76426 -4.86750 1.000 72.10559 505 PRO B N 1
ATOM 1226 C CA . PRO B 1 32 ? -18.89359 -18.83588 -5.37792 1.000 68.38532 505 PRO B CA 1
ATOM 1227 C C . PRO B 1 32 ? -19.39573 -17.52059 -5.95330 1.000 72.70091 505 PRO B C 1
ATOM 1228 O O . PRO B 1 32 ? -20.13465 -17.53551 -6.94597 1.000 80.05331 505 PRO B O 1
ATOM 1232 N N . GLU B 1 33 ? -19.02188 -16.38012 -5.35497 1.000 78.20965 506 GLU B N 1
ATOM 1233 C CA . GLU B 1 33 ? -19.42261 -15.08704 -5.91112 1.000 72.12922 506 GLU B CA 1
ATOM 1234 C C . GLU B 1 33 ? -18.86586 -14.87879 -7.31457 1.000 79.05135 506 GLU B C 1
ATOM 1235 O O . GLU B 1 33 ? -19.57851 -14.39187 -8.19841 1.000 89.48040 506 GLU B O 1
ATOM 1241 N N . GLU B 1 34 ? -17.59435 -15.22559 -7.53862 1.000 77.75552 507 GLU B N 1
ATOM 1242 C CA . GLU B 1 34 ? -17.02125 -15.09092 -8.87595 1.000 81.40538 507 GLU B CA 1
ATOM 1243 C C . GLU B 1 34 ? -17.72420 -16.00861 -9.86463 1.000 86.47572 507 GLU B C 1
ATOM 1244 O O . GLU B 1 34 ? -17.98761 -15.61394 -11.00686 1.000 83.44819 507 GLU B O 1
ATOM 1250 N N . ILE B 1 35 ? -18.01614 -17.24494 -9.44651 1.000 82.29972 508 ILE B N 1
ATOM 1251 C CA . ILE B 1 35 ? -18.79186 -18.16292 -10.27882 1.000 68.30420 508 ILE B CA 1
ATOM 1252 C C . ILE B 1 35 ? -20.13480 -17.54514 -10.63802 1.000 74.30907 508 I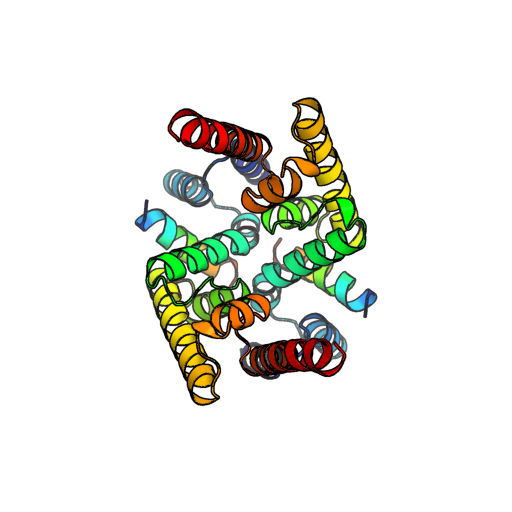LE B C 1
ATOM 1253 O O . ILE B 1 35 ? -20.54111 -17.53006 -11.80610 1.000 74.10461 508 ILE B O 1
ATOM 1258 N N . PHE B 1 36 ? -20.82584 -16.99839 -9.63753 1.000 70.90707 509 PHE B N 1
ATOM 1259 C CA . PHE B 1 36 ? -22.14907 -16.42800 -9.85381 1.000 71.27763 509 PHE B CA 1
ATOM 1260 C C . PHE B 1 36 ? -22.08319 -15.19287 -10.74389 1.000 82.22515 509 PHE B C 1
ATOM 1261 O O . PHE B 1 36 ? -22.85545 -15.06254 -11.70099 1.000 75.2420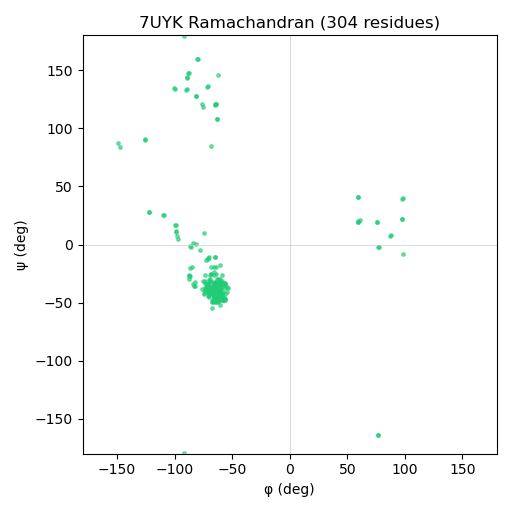1 509 PHE B O 1
ATOM 1269 N N . SER B 1 37 ? -21.17431 -14.26637 -10.43366 1.000 76.43225 510 SER B N 1
ATOM 1270 C CA . SER B 1 37 ? -21.07512 -13.04127 -11.21757 1.000 76.82920 510 SER B CA 1
ATOM 1271 C C . SER B 1 37 ? -20.71301 -13.34442 -12.66666 1.000 90.15196 510 SER B C 1
ATOM 1272 O O . SER B 1 37 ? -21.22716 -12.70279 -13.59034 1.000 90.79265 510 SER B O 1
ATOM 1275 N N . ALA B 1 38 ? -19.82827 -14.31990 -12.88637 1.000 82.94324 511 ALA B N 1
ATOM 1276 C CA . ALA B 1 38 ? -19.46904 -14.69609 -14.25014 1.000 87.11003 511 ALA B CA 1
ATOM 1277 C C . ALA B 1 38 ? -20.64786 -15.31538 -14.99365 1.000 95.45738 511 ALA B C 1
ATOM 1278 O O . ALA B 1 38 ? -20.86140 -15.02149 -16.17592 1.000 114.34478 511 ALA B O 1
ATOM 1280 N N . LEU B 1 39 ? -21.41474 -16.18671 -14.32639 1.000 96.43712 512 LEU B N 1
ATOM 1281 C CA . LEU B 1 39 ? -22.55935 -16.81838 -14.98282 1.000 97.07764 512 LEU B CA 1
ATOM 1282 C C . LEU B 1 39 ? -23.61381 -15.79569 -15.38514 1.000 97.45600 512 LEU B C 1
ATOM 1283 O O . LEU B 1 39 ? -24.21817 -15.91126 -16.45856 1.000 110.18621 512 LEU B O 1
ATOM 1288 N N . GLN B 1 40 ? -23.83734 -14.77693 -14.54898 1.000 100.14148 513 GLN B N 1
ATOM 1289 C CA . GLN B 1 40 ? -24.81474 -13.75071 -14.89789 1.000 97.84040 513 GLN B CA 1
ATOM 1290 C C . GLN B 1 40 ? -24.29340 -12.84033 -16.00114 1.000 87.64475 513 GLN B C 1
ATOM 1291 O O . GLN B 1 40 ? -25.07537 -12.38251 -16.83968 1.000 102.17736 513 GLN B O 1
ATOM 1297 N N . TYR B 1 41 ? -22.98450 -12.57403 -16.02906 1.000 90.50203 514 TYR B N 1
ATOM 1298 C CA . TYR B 1 41 ? -22.40221 -11.85937 -17.16023 1.000 92.51607 514 TYR B CA 1
ATOM 1299 C C . TYR B 1 41 ? -22.48963 -12.67333 -18.44447 1.000 107.64902 514 TYR B C 1
ATOM 1300 O O . TYR B 1 41 ? -22.47628 -12.09325 -19.53481 1.000 100.45479 514 TYR B O 1
ATOM 1309 N N . SER B 1 42 ? -22.59052 -13.99853 -18.33653 1.000 128.49666 515 SER B N 1
ATOM 1310 C CA . SER B 1 42 ? -22.73089 -14.87584 -19.49040 1.000 108.61085 515 SER B CA 1
ATOM 1311 C C . SER B 1 42 ? -24.16594 -14.95946 -19.99457 1.000 115.44918 515 SER B C 1
ATOM 1312 O O . SER B 1 42 ? -24.42042 -15.66936 -20.97366 1.000 117.31779 515 SER B O 1
ATOM 1315 N N . GLY B 1 43 ? -25.10144 -14.25079 -19.36319 1.000 104.76974 516 GLY B N 1
ATOM 1316 C CA . GLY B 1 43 ? -26.50904 -14.44197 -19.65927 1.000 95.01481 516 GLY B CA 1
ATOM 1317 C C . GLY B 1 43 ? -26.99122 -15.84930 -19.40822 1.000 105.49863 516 GLY B C 1
ATOM 1318 O O . GLY B 1 43 ? -28.02907 -16.25082 -19.94076 1.000 115.09065 516 GLY B O 1
ATOM 1319 N N . THR B 1 44 ? -26.26243 -16.61038 -18.59790 1.000 101.14704 517 THR B N 1
ATOM 1320 C CA . THR B 1 44 ? -26.58910 -17.99974 -18.31372 1.000 92.37599 517 THR B CA 1
ATOM 1321 C C . THR B 1 44 ? -27.50519 -18.08710 -17.10150 1.000 98.80386 517 THR B C 1
ATOM 1322 O O . THR B 1 44 ? -27.25221 -17.44654 -16.07758 1.000 95.18499 517 THR B O 1
ATOM 1326 N N . GLU B 1 45 ? -28.56840 -18.87530 -17.22313 1.000 109.07607 518 GLU B N 1
ATOM 1327 C CA . GLU B 1 45 ? -29.44708 -19.13643 -16.09143 1.000 106.46301 518 GLU B CA 1
ATOM 1328 C C . GLU B 1 45 ? -28.67330 -19.90495 -15.02497 1.000 88.64318 518 GLU B C 1
ATOM 1329 O O . GLU B 1 45 ? -28.18117 -21.00946 -15.28232 1.000 94.55587 518 GLU B O 1
ATOM 1335 N N . VAL B 1 46 ? -28.56263 -19.32490 -13.83565 1.000 88.17295 519 VAL B N 1
ATOM 1336 C CA . VAL B 1 46 ? -27.82112 -19.95243 -12.74145 1.000 86.06796 519 VAL B CA 1
ATOM 1337 C C . VAL B 1 46 ? -28.72124 -20.99625 -12.07043 1.000 78.55995 519 VAL B C 1
ATOM 1338 O O . VAL B 1 46 ? -29.85898 -20.66283 -11.70071 1.000 85.00697 519 VAL B O 1
ATOM 1342 N N . PRO B 1 47 ? -28.26492 -22.23371 -11.90506 1.000 74.93990 520 PRO B N 1
ATOM 1343 C CA . PRO B 1 47 ? -29.12780 -23.26697 -11.30557 1.000 75.95282 520 PRO B CA 1
ATOM 1344 C C . PRO B 1 47 ? -29.48171 -22.92219 -9.86726 1.000 77.05913 520 PRO B C 1
ATOM 1345 O O . PRO B 1 47 ? -28.60506 -22.75840 -9.01578 1.000 78.58181 520 PRO B O 1
ATOM 1349 N N . LEU B 1 48 ? -30.78667 -22.80785 -9.60546 1.000 74.71155 521 LEU B N 1
ATOM 1350 C CA . LEU B 1 48 ? -31.24844 -22.45477 -8.26612 1.000 68.72268 521 LEU B CA 1
ATOM 1351 C C . LEU B 1 48 ? -30.81580 -23.48282 -7.22963 1.000 72.68599 521 LEU B C 1
ATOM 1352 O O . LEU B 1 48 ? -30.61774 -23.13531 -6.06141 1.000 72.53108 521 LEU B O 1
ATOM 1357 N N . GLN B 1 49 ? -30.66862 -24.74930 -7.62976 1.000 73.89511 522 GLN B N 1
ATOM 1358 C CA . GLN B 1 49 ? -30.21146 -25.76960 -6.68996 1.000 61.20032 522 GLN B CA 1
ATOM 1359 C C . GLN B 1 49 ? -28.82399 -25.43804 -6.15056 1.000 68.15035 522 GLN B C 1
ATOM 1360 O O . GLN B 1 49 ? -28.52508 -25.71374 -4.98338 1.000 68.68332 522 GLN B O 1
ATOM 1366 N N . TRP B 1 50 ? -27.96153 -24.83993 -6.98201 1.000 67.91807 523 TRP B N 1
ATOM 1367 C CA . TRP B 1 50 ? -26.61944 -24.50152 -6.51854 1.000 63.50787 523 TRP B CA 1
ATOM 1368 C C . TRP B 1 50 ? -26.63724 -23.30113 -5.58296 1.000 61.85174 523 TRP B C 1
ATOM 1369 O O . TRP B 1 50 ? -25.92251 -23.28995 -4.57484 1.000 63.25866 523 TRP B O 1
ATOM 1380 N N . LEU B 1 51 ? -27.42555 -22.27267 -5.91038 1.000 67.78542 524 LEU B N 1
ATOM 1381 C CA . LEU B 1 51 ? -27.51117 -21.09639 -5.04843 1.000 54.47665 524 LEU B CA 1
ATOM 1382 C C . LEU B 1 51 ? -27.99751 -21.47091 -3.65498 1.000 52.72389 524 LEU B C 1
ATOM 1383 O O . LEU B 1 51 ? -27.42784 -21.03535 -2.64795 1.000 69.09216 524 LEU B O 1
ATOM 1388 N N . ARG B 1 52 ? -29.06066 -22.27597 -3.58060 1.000 53.29398 525 ARG B N 1
ATOM 1389 C CA . ARG B 1 52 ? -29.58648 -22.70124 -2.28740 1.000 55.48818 525 ARG B CA 1
ATOM 1390 C C . ARG B 1 52 ? -28.54800 -23.48280 -1.49545 1.000 61.85682 525 ARG B C 1
ATOM 1391 O O . ARG B 1 52 ? -28.42180 -23.30671 -0.27787 1.000 62.92842 525 ARG B O 1
ATOM 1399 N N . SER B 1 53 ? -27.78800 -24.34490 -2.17303 1.000 65.21705 526 SER B N 1
ATOM 1400 C CA . SER B 1 53 ? -26.77832 -25.16249 -1.51412 1.000 51.94634 526 SER B CA 1
ATOM 1401 C C . SER B 1 53 ? -25.58159 -24.35590 -1.02634 1.000 56.03236 526 SER B C 1
ATOM 1402 O O . SER B 1 53 ? -24.75831 -24.89958 -0.28350 1.000 58.81681 526 SER B O 1
ATOM 1405 N N . GLU B 1 54 ? -25.45474 -23.09030 -1.42707 1.000 61.36215 527 GLU B N 1
ATOM 1406 C CA . GLU B 1 54 ? -24.38510 -22.22486 -0.95029 1.000 58.51333 527 GLU B CA 1
ATOM 1407 C C . GLU B 1 54 ? -24.84907 -21.29691 0.16842 1.000 63.09516 527 GLU B C 1
ATOM 1408 O O . GLU B 1 54 ? -24.18136 -20.29685 0.45654 1.000 54.63501 527 GLU B O 1
ATOM 1414 N N . LEU B 1 55 ? -25.98451 -21.60493 0.79420 1.000 63.97499 528 LEU B N 1
ATOM 1415 C CA . LEU B 1 55 ? -26.41680 -20.84062 1.96125 1.000 61.02079 528 LEU B CA 1
ATOM 1416 C C . LEU B 1 55 ? -25.43629 -20.92209 3.12779 1.000 56.03167 528 LEU B C 1
ATOM 1417 O O . LEU B 1 55 ? -25.16143 -19.87009 3.73252 1.000 60.46133 528 LEU B O 1
ATOM 1422 N N . PRO B 1 56 ? -24.88937 -22.08814 3.50373 1.000 57.42989 529 PRO B N 1
ATOM 1423 C CA . PRO B 1 56 ? -23.88775 -22.09564 4.58581 1.000 52.95337 529 PRO B CA 1
ATOM 1424 C C . PRO B 1 56 ? -22.69151 -21.21091 4.29566 1.000 56.01404 529 PRO B C 1
ATOM 1425 O O . PRO B 1 56 ? -22.13187 -20.61105 5.22114 1.000 59.37829 529 PRO B O 1
ATOM 1429 N N . TYR B 1 57 ? -22.28667 -21.10721 3.02917 1.000 64.70286 530 TYR B N 1
ATOM 1430 C CA . TYR B 1 57 ? -21.19527 -20.20939 2.67026 1.000 66.25111 530 TYR B CA 1
ATOM 1431 C C . TYR B 1 57 ? -21.56846 -18.75532 2.93935 1.000 70.94487 530 TYR B C 1
ATOM 1432 O O . TYR B 1 57 ? -20.75379 -17.98137 3.45646 1.000 61.66997 530 TYR B O 1
ATOM 1441 N N . VAL B 1 58 ? -22.79593 -18.36414 2.59083 1.000 68.59077 531 VAL B N 1
ATOM 1442 C CA . VAL B 1 58 ? -23.23258 -16.99210 2.82946 1.000 56.62835 531 VAL B CA 1
ATOM 1443 C C . VAL B 1 58 ? -23.30676 -16.70769 4.32519 1.000 57.67620 531 VAL B C 1
ATOM 1444 O O . VAL B 1 58 ? -22.95722 -15.61142 4.77884 1.000 53.43627 531 VAL B O 1
ATOM 1448 N N . LEU B 1 59 ? -23.75713 -17.68718 5.11661 1.000 57.07254 532 LEU B N 1
ATOM 1449 C CA . LEU B 1 59 ? -23.87161 -17.47550 6.55746 1.000 58.11929 532 LEU B CA 1
ATOM 1450 C C . LEU B 1 59 ? -22.50340 -17.34075 7.21163 1.000 61.78717 532 LEU B C 1
ATOM 1451 O O . LEU B 1 59 ? -22.33843 -16.55238 8.15315 1.000 67.40736 532 LEU B O 1
ATOM 1456 N N . GLU B 1 60 ? -21.51944 -18.12508 6.75339 1.000 57.48713 533 GLU B N 1
ATOM 1457 C CA . GLU B 1 60 ? -20.15667 -17.93455 7.23624 1.000 59.52737 533 GLU B CA 1
ATOM 1458 C C . GLU B 1 60 ? -19.60855 -16.57881 6.81071 1.000 56.19374 533 GLU B C 1
ATOM 1459 O O . GLU B 1 60 ? -18.81195 -15.97533 7.53470 1.000 75.80313 533 GLU B O 1
ATOM 1465 N N . MET B 1 61 ? -20.02478 -16.08027 5.64798 1.000 53.36392 534 MET B N 1
ATOM 1466 C CA . MET B 1 61 ? -19.63563 -14.73477 5.23776 1.000 48.38312 534 MET B CA 1
ATOM 1467 C C . MET B 1 61 ? -20.22655 -13.68922 6.17368 1.000 54.31380 534 MET B C 1
ATOM 1468 O O . MET B 1 61 ? -19.54589 -12.73014 6.55784 1.000 60.13175 534 MET B O 1
ATOM 1473 N N . VAL B 1 62 ? -21.50009 -13.85346 6.54025 1.000 52.50783 535 VAL B N 1
ATOM 1474 C CA . VAL B 1 62 ? -22.12491 -12.95218 7.50448 1.000 52.97809 535 VAL B CA 1
ATOM 1475 C C . VAL B 1 62 ? -21.37921 -12.99917 8.83339 1.000 59.17242 535 VAL B C 1
ATOM 1476 O O . VAL B 1 62 ? -21.15729 -11.96606 9.47679 1.000 65.17043 535 VAL B O 1
ATOM 1480 N N . ALA B 1 63 ? -20.97079 -14.19866 9.25721 1.000 50.72023 536 ALA B N 1
ATOM 1481 C CA . ALA B 1 63 ? -20.34617 -14.36454 10.56697 1.000 52.94776 536 ALA B CA 1
ATOM 1482 C C . ALA B 1 63 ? -18.95548 -13.74130 10.60199 1.000 59.54610 536 ALA B C 1
ATOM 1483 O O . ALA B 1 63 ? -18.56727 -13.13164 11.60585 1.000 60.29451 536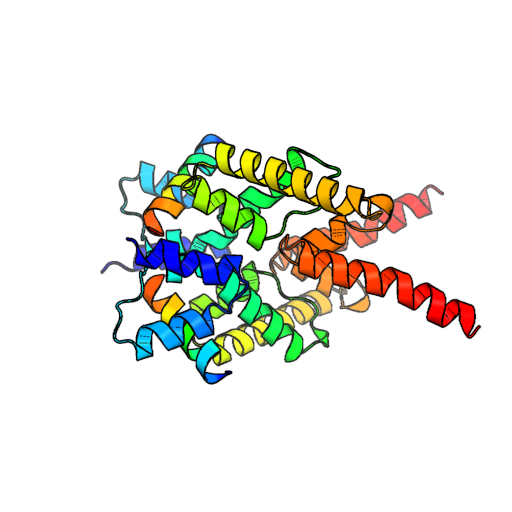 ALA B O 1
ATOM 1485 N N . GLU B 1 64 ? -18.18009 -13.90818 9.52765 1.000 61.52080 537 GLU B N 1
ATOM 1486 C CA . GLU B 1 64 ? -16.83715 -13.34207 9.49708 1.000 56.88079 537 GLU B CA 1
ATOM 1487 C C . GLU B 1 64 ? -16.87934 -11.82419 9.38154 1.000 59.87040 537 GLU B C 1
ATOM 1488 O O . GLU B 1 64 ? -16.05696 -11.12764 9.98615 1.000 72.46498 537 GLU B O 1
ATOM 1494 N N . LEU B 1 65 ? -17.84170 -11.29203 8.62920 1.000 65.05429 538 LEU B N 1
ATOM 1495 C CA . LEU B 1 65 ? -18.00523 -9.84463 8.55349 1.000 55.23831 538 LEU B CA 1
ATOM 1496 C C . LEU B 1 65 ? -18.44142 -9.26100 9.89384 1.000 66.71120 538 LEU B C 1
ATOM 1497 O O . LEU B 1 65 ? -18.05730 -8.13800 10.24551 1.000 72.14417 538 LEU B O 1
ATOM 1502 N N . ALA B 1 66 ? -19.26935 -9.99802 10.64092 1.000 62.19330 539 ALA B N 1
ATOM 1503 C CA . ALA B 1 66 ? -19.68388 -9.54229 11.96501 1.000 61.73092 539 ALA B CA 1
ATOM 1504 C C . ALA B 1 66 ? -18.51462 -9.52878 12.94047 1.000 69.58992 539 ALA B C 1
ATOM 1505 O O . ALA B 1 66 ? -18.41185 -8.62801 13.78280 1.000 76.07857 539 ALA B O 1
ATOM 1507 N N . GLY B 1 67 ? -17.63043 -10.52453 12.85008 1.000 61.45281 540 GLY B N 1
ATOM 1508 C CA . GLY B 1 67 ? -16.44583 -10.52440 13.69199 1.000 75.42953 540 GLY B CA 1
ATOM 1509 C C . GLY B 1 67 ? -15.52036 -9.36222 13.38928 1.000 81.56302 540 GLY B C 1
ATOM 1510 O O . GLY B 1 67 ? -14.91517 -8.78379 14.29433 1.000 75.27889 540 GLY B O 1
ATOM 1511 N N . GLN B 1 68 ? -15.39113 -9.01020 12.10954 1.000 68.79844 541 GLN B N 1
ATOM 1512 C CA . GLN B 1 68 ? -14.57254 -7.86174 11.73546 1.000 66.04395 541 GLN B CA 1
ATOM 1513 C C . GLN B 1 68 ? -15.17241 -6.55364 12.23778 1.000 73.10161 541 GLN B C 1
ATOM 1514 O O . GLN B 1 68 ? -14.43786 -5.65549 12.66858 1.000 84.21110 541 GLN B O 1
ATOM 1520 N N . GLN B 1 69 ? -16.50261 -6.42306 12.18778 1.000 76.45919 542 GLN B N 1
ATOM 1521 C CA . GLN B 1 69 ? -17.13064 -5.17559 12.61583 1.000 73.29989 542 GLN B CA 1
ATOM 1522 C C . GLN B 1 69 ? -16.92348 -4.92136 14.10529 1.000 70.24385 542 GLN B C 1
ATOM 1523 O O . GLN B 1 69 ? -16.77394 -3.76636 14.51506 1.000 84.80409 542 GLN B O 1
ATOM 1529 N N . ASP B 1 70 ? -16.90924 -5.96935 14.91910 1.000 80.01236 543 ASP B N 1
ATOM 1530 C CA . ASP B 1 70 ? -16.70352 -5.83638 16.36557 1.000 91.54100 543 ASP B CA 1
ATOM 1531 C C . ASP B 1 70 ? -16.00308 -7.10162 16.85709 1.000 88.07588 543 ASP B C 1
ATOM 1532 O O . ASP B 1 70 ? -16.65221 -8.05651 17.30393 1.000 83.67956 543 ASP B O 1
ATOM 1537 N N . PRO B 1 71 ? -14.66928 -7.13233 16.81071 1.000 87.99822 544 PRO B N 1
ATOM 1538 C CA . PRO B 1 71 ? -13.93319 -8.26666 17.40916 1.000 101.09297 544 PRO B CA 1
ATOM 1539 C C . PRO B 1 71 ? -14.15539 -8.44258 18.90127 1.000 101.62516 544 PRO B C 1
ATOM 1540 O O . PRO B 1 71 ? -13.83651 -9.51042 19.44320 1.000 87.01456 544 PRO B O 1
ATOM 1544 N N . GLY B 1 72 ? -14.65202 -7.42310 19.59483 1.000 94.73011 545 GLY B N 1
ATOM 1545 C CA . GLY B 1 72 ? -14.85524 -7.52517 21.02975 1.000 82.37294 545 GLY B CA 1
ATOM 1546 C C . GLY B 1 72 ? -16.08924 -8.29683 21.43618 1.000 88.94891 545 GLY B C 1
ATOM 1547 O O . GLY B 1 72 ? -16.31402 -8.51316 22.63056 1.000 112.04163 545 GLY B O 1
ATOM 1548 N N . LEU B 1 73 ? -16.89698 -8.71288 20.46392 1.000 80.23168 546 LEU B N 1
ATOM 1549 C CA . LEU B 1 73 ? -18.05858 -9.55624 20.69808 1.000 74.06424 546 LEU B CA 1
ATOM 1550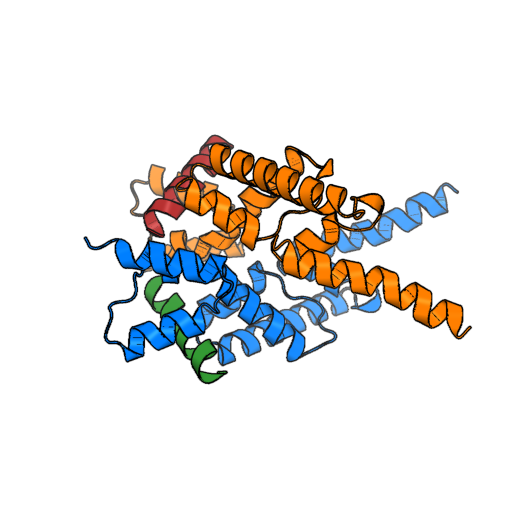 C C . LEU B 1 73 ? -17.78818 -11.03664 20.45424 1.000 83.30065 546 LEU B C 1
ATOM 1551 O O . LEU B 1 73 ? -18.71688 -11.84391 20.54925 1.000 82.41476 546 LEU B O 1
ATOM 1556 N N . GLY B 1 74 ? -16.54801 -11.41734 20.15596 1.000 74.53416 547 GLY B N 1
ATOM 1557 C CA . GLY B 1 74 ? -16.23787 -12.82184 19.96421 1.000 67.04672 547 GLY B CA 1
ATOM 1558 C C . GLY B 1 74 ? -16.69221 -13.36211 18.61605 1.000 72.98829 547 GLY B C 1
ATOM 1559 O O . GLY B 1 74 ? -17.00273 -12.61920 17.67731 1.000 72.13301 547 GLY B O 1
ATOM 1560 N N . ALA B 1 75 ? -16.73853 -14.69177 18.53050 1.000 76.31521 548 ALA B N 1
ATOM 1561 C CA . ALA B 1 75 ? -17.08458 -15.37664 17.29188 1.000 67.30278 548 ALA B CA 1
ATOM 1562 C C . ALA B 1 75 ? -18.59039 -15.58205 17.19743 1.000 74.34815 548 ALA B C 1
ATOM 1563 O O . ALA B 1 75 ? -19.25567 -15.85023 18.20122 1.000 68.84058 548 ALA B O 1
ATOM 1565 N N . PHE B 1 76 ? -19.12042 -15.46327 15.98202 1.000 70.84990 549 PHE B N 1
ATOM 1566 C CA . PHE B 1 76 ? -20.55282 -15.54797 15.72927 1.000 60.16762 549 PHE B CA 1
ATOM 1567 C C . PHE B 1 76 ? -20.92224 -16.92738 15.19824 1.000 61.60066 549 PHE B C 1
ATOM 1568 O O . PHE B 1 76 ? -20.25176 -17.45905 14.30922 1.000 85.38043 549 PHE B O 1
ATOM 1576 N N . SER B 1 77 ? -21.99782 -17.49553 15.74293 1.000 58.30114 550 SER B N 1
ATOM 1577 C CA . SER B 1 77 ? -22.46614 -18.82565 15.37866 1.000 64.70157 550 SER B CA 1
ATOM 1578 C C . SER B 1 77 ? -23.26021 -18.79483 14.07129 1.000 61.36870 550 SER B C 1
ATOM 1579 O O . SER B 1 77 ? -23.77308 -17.75553 13.64481 1.000 62.04688 550 SER B O 1
ATOM 1582 N N . CYS B 1 78 ? -23.36188 -19.96879 13.43733 1.000 72.63459 551 CYS B N 1
ATOM 1583 C CA . CYS B 1 78 ? -24.16710 -20.09519 12.22379 1.000 65.66287 551 CYS B CA 1
ATOM 1584 C C . CYS B 1 78 ? -25.63465 -19.78006 12.48980 1.000 58.72084 551 CYS B C 1
ATOM 1585 O O . CYS B 1 78 ? -26.32022 -19.21965 11.62623 1.000 63.90826 551 CYS B O 1
ATOM 1588 N N . GLN B 1 79 ? -26.13970 -20.14069 13.67425 1.000 68.57860 552 GLN B N 1
ATOM 1589 C CA . GLN B 1 79 ? -27.53874 -19.86207 13.99245 1.000 63.23625 552 GLN B CA 1
ATOM 1590 C C . GLN B 1 79 ? -27.80201 -18.36253 14.07981 1.000 50.28759 552 GLN B C 1
ATOM 1591 O O . GLN B 1 79 ? -28.81930 -17.87608 13.57239 1.000 56.38728 552 GLN B O 1
ATOM 1597 N N . GLU B 1 80 ? -26.89372 -17.61252 14.70841 1.000 65.55469 553 GLU B N 1
ATOM 1598 C CA . GLU B 1 80 ? -27.09081 -16.17234 14.84472 1.000 50.82799 553 GLU B CA 1
ATOM 1599 C C . GLU B 1 80 ? -26.99458 -15.47113 13.49583 1.000 54.59876 553 GLU B C 1
ATOM 1600 O O . GLU B 1 80 ? -27.75262 -14.53279 13.22359 1.000 66.94754 553 GLU B O 1
ATOM 1606 N N . ALA B 1 81 ? -26.06105 -15.90125 12.64343 1.000 57.52041 554 ALA B N 1
ATOM 1607 C CA . ALA B 1 81 ? -25.98160 -15.34496 11.29624 1.000 60.50875 554 ALA B CA 1
ATOM 1608 C C . ALA B 1 81 ? -27.23177 -15.67434 10.48947 1.000 57.74527 554 ALA B C 1
ATOM 1609 O O . ALA B 1 81 ? -27.73592 -14.83135 9.73782 1.000 48.32564 554 ALA B O 1
ATOM 1611 N N . ARG B 1 82 ? -27.74623 -16.89878 10.63451 1.000 60.26914 555 ARG B N 1
ATOM 1612 C CA . ARG B 1 82 ? -28.92441 -17.30663 9.87606 1.000 42.61315 555 ARG B CA 1
ATOM 1613 C C . ARG B 1 82 ? -30.13276 -16.44884 10.22381 1.000 46.41352 555 ARG B C 1
ATOM 1614 O O . ARG B 1 82 ? -30.91156 -16.07316 9.33994 1.000 50.77805 555 ARG B O 1
ATOM 1622 N N . ARG B 1 83 ? -30.30606 -16.12489 11.50633 1.000 53.21611 556 ARG B N 1
ATOM 1623 C CA . ARG B 1 83 ? -31.46128 -15.33243 11.91276 1.000 43.64719 556 ARG B CA 1
ATOM 1624 C C . ARG B 1 83 ? -31.37605 -13.91535 11.36103 1.000 50.78196 556 ARG B C 1
ATOM 1625 O O . ARG B 1 83 ? -32.34038 -13.40992 10.77527 1.000 54.92162 556 ARG B O 1
ATOM 1633 N N . ALA B 1 84 ? -30.22617 -13.25821 11.53952 1.000 50.17227 557 ALA B N 1
ATOM 1634 C CA . ALA B 1 84 ? -30.03761 -11.92115 10.98303 1.000 45.96810 557 ALA B CA 1
ATOM 1635 C C . ALA B 1 84 ? -30.21737 -11.92497 9.46979 1.000 52.57108 557 ALA B C 1
ATOM 1636 O O . ALA B 1 84 ? -30.94772 -11.09367 8.91669 1.000 56.54601 557 ALA B O 1
ATOM 1638 N N . TRP B 1 85 ? -29.57525 -12.87570 8.78615 1.000 44.03843 558 TRP B N 1
ATOM 1639 C CA . TRP B 1 85 ? -29.63494 -12.91782 7.32875 1.000 45.86885 558 TRP B CA 1
ATOM 1640 C C . TRP B 1 85 ? -31.06150 -13.13395 6.83395 1.000 50.47210 558 TRP B C 1
ATOM 1641 O O . TRP B 1 85 ? -31.49756 -12.48336 5.87706 1.000 52.14417 558 TRP B O 1
ATOM 1652 N N . LEU B 1 86 ? -31.80124 -14.04999 7.46441 1.000 55.81488 559 LEU B N 1
ATOM 1653 C CA . LEU B 1 86 ? -33.18809 -14.28055 7.06890 1.000 46.39629 559 LEU B CA 1
ATOM 1654 C C . LEU B 1 86 ? -34.04893 -13.05114 7.33999 1.000 50.50067 559 LEU B C 1
ATOM 1655 O O . LEU B 1 86 ? -34.83323 -12.62820 6.48212 1.000 56.14698 559 LEU B O 1
ATOM 1660 N N . ASP B 1 87 ? -33.91567 -12.46426 8.53609 1.000 58.18243 560 ASP B N 1
ATOM 1661 C CA . ASP B 1 87 ? -34.74788 -11.32197 8.90427 1.000 52.33069 560 ASP B CA 1
ATOM 1662 C C . ASP B 1 87 ? -34.50978 -10.12413 7.99444 1.000 53.33948 560 ASP B C 1
ATOM 1663 O O . ASP B 1 87 ? -35.42647 -9.32438 7.77426 1.000 58.81129 560 ASP B O 1
ATOM 1668 N N . ARG B 1 88 ? -33.29858 -9.97819 7.45870 1.000 52.63751 561 ARG B N 1
ATOM 1669 C CA . ARG B 1 88 ? -32.97109 -8.85937 6.58685 1.000 49.86592 561 ARG B CA 1
ATOM 1670 C C . ARG B 1 88 ? -33.04012 -9.22492 5.10823 1.000 52.85807 561 ARG B C 1
ATOM 1671 O O . ARG B 1 88 ? -32.57997 -8.44737 4.26560 1.000 56.22928 561 ARG B O 1
ATOM 1679 N N . HIS B 1 89 ? -33.59861 -10.39147 4.78104 1.000 49.43771 562 HIS B N 1
ATOM 1680 C CA . HIS B 1 89 ? -33.89255 -10.77716 3.39948 1.000 49.68551 562 HIS B CA 1
ATOM 1681 C C . HIS B 1 89 ? -32.63482 -10.80238 2.53342 1.000 52.69065 562 HIS B C 1
ATOM 1682 O O . HIS B 1 89 ? -32.64814 -10.38166 1.37494 1.000 67.59921 562 HIS B O 1
ATOM 1689 N N . GLY B 1 90 ? -31.53836 -11.30439 3.09400 1.000 41.97964 563 GLY B N 1
ATOM 1690 C CA . GLY B 1 90 ? -30.31302 -11.45610 2.34120 1.000 44.82863 563 GLY B CA 1
ATOM 1691 C C . GLY B 1 90 ? -29.52279 -10.18742 2.12057 1.000 50.41248 563 GLY B C 1
ATOM 1692 O O . GLY B 1 90 ? -28.44731 -10.24982 1.50662 1.000 53.15147 563 GLY B O 1
ATOM 1693 N N . ASN B 1 91 ? -30.01749 -9.03913 2.58569 1.000 50.77451 564 ASN B N 1
ATOM 1694 C CA . ASN B 1 91 ? -29.24163 -7.80638 2.52978 1.000 43.10631 564 ASN B CA 1
ATOM 1695 C C . ASN B 1 91 ? -27.99412 -7.97671 3.38686 1.000 59.75901 564 ASN B C 1
ATOM 1696 O O . ASN B 1 91 ? -28.08298 -8.01291 4.61837 1.000 58.38110 564 ASN B O 1
ATOM 1701 N N . LEU B 1 92 ? -26.83168 -8.10125 2.74102 1.000 59.55502 565 LEU B N 1
ATOM 1702 C CA . LEU B 1 92 ? -25.62532 -8.52219 3.45115 1.000 55.51893 565 LEU B CA 1
ATOM 1703 C C . LEU B 1 92 ? -25.21818 -7.50990 4.51663 1.000 55.81725 565 LEU B C 1
ATOM 1704 O O . LEU B 1 92 ? -24.89155 -7.88326 5.64892 1.000 67.09737 565 LEU B O 1
ATOM 1709 N N . ASP B 1 93 ? -25.23396 -6.21998 4.17447 1.000 65.38798 566 ASP B N 1
ATOM 1710 C CA . ASP B 1 93 ? -24.79655 -5.20227 5.12629 1.000 50.03176 566 ASP B CA 1
ATOM 1711 C C . ASP B 1 93 ? -25.76601 -5.08252 6.29634 1.000 58.52581 566 ASP B C 1
ATOM 1712 O O . ASP B 1 93 ? -25.34182 -4.94954 7.45077 1.000 56.95055 566 ASP B O 1
ATOM 1717 N N . GLU B 1 94 ? -27.07136 -5.13351 6.01855 1.000 59.63752 567 GLU B N 1
ATOM 1718 C CA . GLU B 1 94 ? -28.06155 -5.09820 7.09023 1.000 59.18029 567 GLU B CA 1
ATOM 1719 C C . GLU B 1 94 ? -27.97963 -6.34691 7.95801 1.000 61.32570 567 GLU B C 1
ATOM 1720 O O . GLU B 1 94 ? -28.19668 -6.27958 9.17332 1.000 68.72274 567 GLU B O 1
ATOM 1726 N N . ALA B 1 95 ? -27.67291 -7.49644 7.34912 1.000 60.98957 568 ALA B N 1
ATOM 1727 C CA . ALA B 1 95 ? -27.57747 -8.74020 8.10748 1.000 60.22773 568 ALA B CA 1
ATOM 1728 C C . ALA B 1 95 ? -26.41930 -8.70137 9.09670 1.000 59.34207 568 ALA B C 1
ATOM 1729 O O . ALA B 1 95 ? -26.56615 -9.12723 10.24830 1.000 57.91528 568 ALA B O 1
ATOM 1731 N N . VAL B 1 96 ? -25.25824 -8.20578 8.66236 1.000 57.47567 569 VAL B N 1
ATOM 1732 C CA . VAL B 1 96 ? -24.11917 -8.06256 9.56553 1.000 49.22622 569 VAL B CA 1
ATOM 1733 C C . VAL B 1 96 ? -24.45429 -7.10793 10.70112 1.000 65.28715 569 VAL B C 1
ATOM 1734 O O . VAL B 1 96 ? -24.11841 -7.36077 11.86649 1.000 54.46948 569 VAL B O 1
ATOM 1738 N N . GLU B 1 97 ? -25.11848 -5.99378 10.37874 1.000 63.34252 570 GLU B N 1
ATOM 1739 C CA . GLU B 1 97 ? -25.45615 -5.01045 11.40088 1.000 60.31082 570 GLU B CA 1
ATOM 1740 C C . GLU B 1 97 ? -26.46034 -5.57888 12.39873 1.000 58.54932 570 GLU B C 1
ATOM 1741 O O . GLU B 1 97 ? -26.31050 -5.39399 13.61163 1.000 61.09231 570 GLU B O 1
ATOM 1747 N N . GLU B 1 98 ? -27.48145 -6.28854 11.91179 1.000 63.02990 571 GLU B N 1
ATOM 1748 C CA . GLU B 1 98 ? -28.41736 -6.94610 12.81974 1.000 58.77933 571 GLU B CA 1
ATOM 1749 C C . GLU B 1 98 ? -27.71364 -8.00898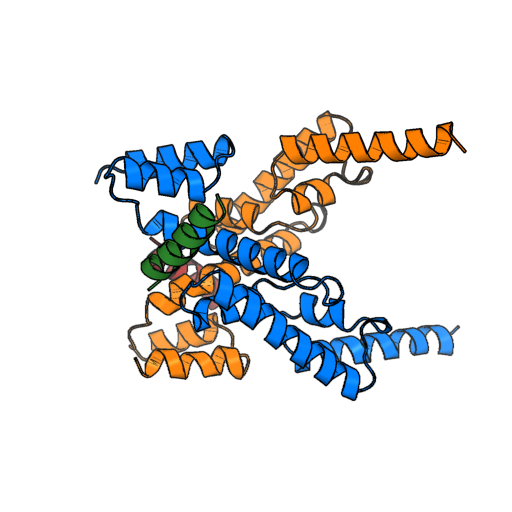 13.65234 1.000 61.45564 571 GLU B C 1
ATOM 1750 O O . GLU B 1 98 ? -27.96817 -8.13761 14.85619 1.000 63.62667 571 GLU B O 1
ATOM 1756 N N . CYS B 1 99 ? -26.80527 -8.76178 13.02786 1.000 63.09640 572 CYS B N 1
ATOM 1757 C CA . CYS B 1 99 ? -26.03019 -9.77485 13.73800 1.000 51.29366 572 CYS B CA 1
ATOM 1758 C C . CYS B 1 99 ? -25.24666 -9.17124 14.90028 1.000 58.77694 572 CYS B C 1
ATOM 1759 O O . CYS B 1 99 ? -25.26938 -9.69631 16.02017 1.000 57.61164 572 CYS B O 1
ATOM 1762 N N . VAL B 1 100 ? -24.54976 -8.06133 14.65020 1.000 65.66941 573 VAL B N 1
ATOM 1763 C CA . VAL B 1 100 ? -23.72129 -7.45034 15.68455 1.000 61.45103 573 VAL B CA 1
ATOM 1764 C C . VAL B 1 100 ? -24.58714 -6.91854 16.82121 1.000 62.20719 573 VAL B C 1
ATOM 1765 O O . VAL B 1 100 ? -24.32762 -7.19252 17.99911 1.000 67.46992 573 VAL B O 1
ATOM 1769 N N . ARG B 1 101 ? -25.63313 -6.15679 16.48389 1.000 67.30606 574 ARG B N 1
ATOM 1770 C CA . ARG B 1 101 ? -26.47558 -5.54042 17.50624 1.000 58.03139 574 ARG B CA 1
ATOM 1771 C C . ARG B 1 101 ? -27.12371 -6.59082 18.40079 1.000 64.79190 574 ARG B C 1
ATOM 1772 O O . ARG B 1 101 ? -27.20841 -6.41132 19.62187 1.000 78.92321 574 ARG B O 1
ATOM 1780 N N . THR B 1 102 ? -27.59270 -7.69425 17.80852 1.000 62.59480 575 THR B N 1
ATOM 1781 C CA . THR B 1 102 ? -28.24654 -8.73686 18.59520 1.000 63.47854 575 THR B CA 1
ATOM 1782 C C . THR B 1 102 ? -27.28502 -9.35574 19.60024 1.000 63.22531 575 THR B C 1
ATOM 1783 O O . THR B 1 102 ? -27.65324 -9.59344 20.75647 1.000 68.66178 575 THR B O 1
ATOM 1787 N N . ARG B 1 103 ? -26.05101 -9.63650 19.17799 1.000 59.30036 576 ARG B N 1
ATOM 1788 C CA . ARG B 1 103 ? -25.07910 -10.19874 20.10832 1.000 61.31000 576 ARG B CA 1
ATOM 1789 C C . ARG B 1 103 ? -24.72516 -9.20476 21.20543 1.000 70.98017 576 ARG B C 1
ATOM 1790 O O . ARG B 1 103 ? -24.66386 -9.57130 22.38407 1.000 78.82335 576 ARG B O 1
ATOM 1798 N N . ARG B 1 104 ? -24.48782 -7.94356 20.83760 1.000 68.66272 577 ARG B N 1
ATOM 1799 C CA . ARG B 1 104 ? -24.18942 -6.92290 21.83701 1.000 68.79764 577 ARG B CA 1
ATOM 1800 C C . ARG B 1 104 ? -25.29596 -6.83820 22.88256 1.000 81.02071 577 ARG B C 1
ATOM 1801 O O . ARG B 1 104 ? -25.03068 -6.56264 24.05869 1.000 82.83106 577 ARG B O 1
ATOM 1809 N N . ARG B 1 105 ? -26.54584 -7.06500 22.46920 1.000 68.34676 578 ARG B N 1
ATOM 1810 C CA . ARG B 1 105 ? -27.65205 -7.09141 23.42198 1.000 76.42605 578 ARG B CA 1
ATOM 1811 C C . ARG B 1 105 ? -27.56688 -8.30617 24.35570 1.000 83.98671 578 ARG B C 1
ATOM 1812 O O . ARG B 1 105 ? -27.78670 -8.17293 25.56295 1.000 79.83341 578 ARG B O 1
ATOM 1820 N N . LYS B 1 106 ? -27.20471 -9.48580 23.83711 1.000 80.07378 579 LYS B N 1
ATOM 1821 C CA . LYS B 1 106 ? -27.12505 -10.68144 24.68244 1.000 74.15514 579 LYS B CA 1
ATOM 1822 C C . LYS B 1 106 ? -25.89822 -10.65590 25.59794 1.000 71.50798 579 LYS B C 1
ATOM 1823 O O . LYS B 1 106 ? -25.96729 -11.11574 26.74325 1.000 80.95486 579 LYS B O 1
ATOM 1829 N N . VAL B 1 107 ? -24.75623 -10.15537 25.11887 1.000 68.42030 580 VAL B N 1
ATOM 1830 C CA . VAL B 1 107 ? -23.60480 -10.07567 26.01895 1.000 85.57663 580 VAL B CA 1
ATOM 1831 C C . VAL B 1 107 ? -23.91180 -9.15059 27.18460 1.000 85.14181 580 VAL B C 1
ATOM 1832 O O . VAL B 1 107 ? -23.42727 -9.35629 28.30426 1.000 81.79093 580 VAL B O 1
ATOM 1836 N N . GLN B 1 108 ? -24.71298 -8.12006 26.94297 1.000 81.79851 581 GLN B N 1
ATOM 1837 C CA . GLN B 1 108 ? -25.09106 -7.21394 28.01305 1.000 79.19991 581 GLN B CA 1
ATOM 1838 C C . GLN B 1 108 ? -26.14386 -7.84402 28.92313 1.000 75.13959 581 GLN B C 1
ATOM 1839 O O . GLN B 1 108 ? -26.11245 -7.64818 30.14490 1.000 93.78281 581 GLN B O 1
ATOM 1845 N N . GLU B 1 109 ? -27.08944 -8.59191 28.34254 1.000 83.62575 582 GLU B N 1
ATOM 1846 C CA . GLU B 1 109 ? -28.03904 -9.35623 29.14602 1.000 75.76178 582 GLU B CA 1
ATOM 1847 C C . GLU B 1 109 ? -27.30349 -10.31429 30.07566 1.000 76.46618 582 GLU B C 1
ATOM 1848 O O . GLU B 1 109 ? -27.59631 -10.38431 31.27506 1.000 90.04625 582 GLU B O 1
ATOM 1854 N N . LEU B 1 110 ? -26.31617 -11.03926 29.54063 1.000 81.68972 583 LEU B N 1
ATOM 1855 C CA . LEU B 1 110 ? -25.49982 -11.91481 30.37672 1.000 89.15040 583 LEU B CA 1
ATOM 1856 C C . LEU B 1 110 ? -24.63591 -11.11156 31.34499 1.000 79.98901 583 LEU B C 1
ATOM 1857 O O . LEU B 1 110 ? -24.43719 -11.52697 32.49326 1.000 85.36004 583 LEU B O 1
ATOM 1862 N N . GLN B 1 111 ? -24.10426 -9.96624 30.89825 1.000 92.13652 584 GLN B N 1
ATOM 1863 C CA . GLN B 1 111 ? -23.34361 -9.09965 31.79776 1.000 90.16656 584 GLN B CA 1
ATOM 1864 C C . GLN B 1 111 ? -24.17137 -8.70137 33.01237 1.000 98.11230 584 GLN B C 1
ATOM 1865 O O . GLN B 1 111 ? -23.67251 -8.71162 34.14396 1.000 97.15977 584 GLN B O 1
ATOM 1871 N N . SER B 1 112 ? -25.44699 -8.36699 32.79946 1.000 101.80164 585 SER B N 1
ATOM 1872 C CA . SER B 1 112 ? -26.32475 -7.95989 33.89191 1.000 101.08833 585 SER B CA 1
ATOM 1873 C C . SER B 1 112 ? -26.58472 -9.07488 34.89686 1.000 100.55265 585 SER B C 1
ATOM 1874 O O . SER B 1 112 ? -27.14441 -8.80246 35.96533 1.000 104.07928 585 SER B O 1
ATOM 1877 N N . LEU B 1 113 ? -26.20198 -10.31327 34.58520 1.000 100.32859 586 LEU B N 1
ATOM 1878 C CA . LEU B 1 113 ? -26.32270 -11.43791 35.50444 1.000 103.07385 586 LEU B CA 1
ATOM 1879 C C . LEU B 1 113 ? -24.95874 -11.91516 35.99652 1.000 110.52642 586 LEU B C 1
ATOM 1880 O O . LEU B 1 113 ? -24.79677 -13.08047 36.36643 1.000 98.29919 586 LEU B O 1
ATOM 1885 N N . GLY B 1 114 ? -23.97055 -11.02214 35.99677 1.000 115.34762 587 GLY B N 1
ATOM 1886 C CA . GLY B 1 114 ? -22.65384 -11.33913 36.51232 1.000 119.72579 587 GLY B CA 1
ATOM 1887 C C . GLY B 1 114 ? -21.79066 -12.20639 35.62512 1.000 110.78711 587 GLY B C 1
ATOM 1888 O O . GLY B 1 114 ? -20.82947 -12.80622 36.11900 1.000 122.39525 587 GLY B O 1
ATOM 1889 N N . PHE B 1 115 ? -22.09185 -12.28973 34.32719 1.000 89.54841 588 PHE B N 1
ATOM 1890 C CA . PHE B 1 115 ? -21.31636 -13.09662 33.38209 1.000 92.33282 588 PHE B CA 1
ATOM 1891 C C . PHE B 1 115 ? -20.88009 -12.20690 32.22064 1.000 93.01872 588 PHE B C 1
ATOM 1892 O O . PHE B 1 115 ? -21.58800 -12.08242 31.21716 1.000 93.22523 588 PHE B O 1
ATOM 1900 N N . GLY B 1 116 ? -19.70636 -11.59719 32.35826 1.000 91.66214 589 GLY B N 1
ATOM 1901 C CA . GLY B 1 116 ? -19.14959 -10.77180 31.31570 1.000 94.06832 589 GLY B CA 1
ATOM 1902 C C . GLY B 1 116 ? -18.24949 -11.56756 30.39402 1.000 103.91764 589 GLY B C 1
ATOM 1903 O O . GLY B 1 116 ? -18.08175 -12.78123 30.55042 1.000 95.26057 589 GLY B O 1
ATOM 1904 N N . PRO B 1 117 ? -17.67141 -10.89834 29.39296 1.000 103.71340 590 PRO B N 1
ATOM 1905 C CA . PRO B 1 117 ? -16.71989 -11.58741 28.50484 1.000 93.49354 590 PRO B CA 1
ATOM 1906 C C . PRO B 1 117 ? -15.55549 -12.23024 29.23978 1.000 91.30698 590 PRO B C 1
ATOM 1907 O O . PRO B 1 117 ? -15.06388 -13.27696 28.80450 1.000 99.49452 590 PRO B O 1
ATOM 1911 N N . GLU B 1 118 ? -15.09192 -11.63322 30.33987 1.000 97.77364 591 GLU B N 1
ATOM 1912 C CA . GLU B 1 118 ? -13.98000 -12.21192 31.08833 1.000 105.76600 591 GLU B CA 1
ATOM 1913 C C . GLU B 1 118 ? -14.37724 -13.51643 31.77119 1.000 101.13429 591 GLU B C 1
ATOM 1914 O O . GLU B 1 118 ? -13.50981 -14.35293 32.04848 1.000 93.25634 591 GLU B O 1
ATOM 1920 N N . GLU B 1 119 ? -15.66688 -13.70052 32.06172 1.000 112.60545 592 GLU B N 1
ATOM 1921 C CA . GLU B 1 119 ? -16.17388 -14.92303 32.67260 1.000 103.21390 592 GLU B CA 1
ATOM 1922 C C . GLU B 1 119 ? -16.50696 -16.00754 31.65378 1.000 98.11258 592 GLU B C 1
ATOM 1923 O O . GLU B 1 119 ? -16.93445 -17.09794 32.05062 1.000 99.99063 592 GLU B O 1
ATOM 1929 N N . GLY B 1 120 ? -16.33430 -15.73762 30.36396 1.000 84.31090 593 GLY B N 1
ATOM 1930 C CA . GLY B 1 120 ? -16.59757 -16.71603 29.32972 1.000 69.61270 593 GLY B CA 1
ATOM 1931 C C . GLY B 1 120 ? -17.94660 -16.61587 28.65290 1.000 77.85748 593 GLY B C 1
ATOM 1932 O O . GLY B 1 120 ? -18.39700 -17.61023 28.07317 1.000 77.00780 593 GLY B O 1
ATOM 1933 N N . SER B 1 121 ? -18.60086 -15.45217 28.69835 1.000 78.18614 594 SER B N 1
ATOM 1934 C CA . SER B 1 121 ? -19.92868 -15.32843 28.10413 1.000 70.71465 594 SER B CA 1
ATOM 1935 C C . SER B 1 121 ? -19.86298 -15.33788 26.58184 1.000 76.52349 594 SER B C 1
ATOM 1936 O O . SER B 1 121 ? -20.76222 -15.87238 25.92240 1.000 83.68295 594 SER B O 1
ATOM 1939 N N . LEU B 1 122 ? -18.81621 -14.73825 26.00673 1.000 77.21542 595 LEU B N 1
ATOM 1940 C CA . LEU B 1 122 ? -18.68266 -14.70555 24.55278 1.000 65.71038 595 LEU B CA 1
ATOM 1941 C C . LEU B 1 122 ? -18.57040 -16.11078 23.97204 1.000 74.50157 595 LEU B C 1
ATOM 1942 O O . LEU B 1 122 ? -19.16604 -16.40915 22.93147 1.000 71.41839 595 LEU B O 1
ATOM 1947 N N . GLN B 1 123 ? -17.81582 -16.99088 24.63346 1.000 60.30937 596 GLN B N 1
ATOM 1948 C CA . GLN B 1 123 ? -17.66116 -18.35470 24.13678 1.000 61.49479 596 GLN B CA 1
ATOM 1949 C C . GLN B 1 123 ? -18.92090 -19.18145 24.36259 1.000 72.04874 596 GLN B C 1
ATOM 1950 O O . GLN B 1 123 ? -19.23409 -20.06109 23.55358 1.000 75.79424 596 GLN B O 1
ATOM 1956 N N . ALA B 1 124 ? -19.65329 -18.91713 25.44857 1.000 77.55744 597 ALA B N 1
ATOM 1957 C CA . ALA B 1 124 ? -20.88532 -19.65490 25.71110 1.000 67.28168 597 ALA B CA 1
ATOM 1958 C C . ALA B 1 124 ? -21.99355 -19.27210 24.73917 1.000 70.29294 597 ALA B C 1
ATOM 1959 O O . ALA B 1 124 ? -22.81803 -20.11945 24.37712 1.000 79.12793 597 ALA B O 1
ATOM 1961 N N . LEU B 1 125 ? -22.03867 -18.00842 24.31379 1.000 74.32877 598 LEU B N 1
ATOM 1962 C CA . LEU B 1 125 ? -23.01819 -17.60914 23.30906 1.000 66.83436 598 LEU B CA 1
ATOM 1963 C C . LEU B 1 125 ? -22.70554 -18.24268 21.96035 1.000 63.04188 598 LEU B C 1
ATOM 1964 O O . LEU B 1 125 ? -23.61925 -18.61429 21.21540 1.000 67.96061 598 LEU B O 1
ATOM 1969 N N . PHE B 1 126 ? -21.41948 -18.36485 21.62776 1.000 77.78459 599 PHE B N 1
ATOM 1970 C CA . PHE B 1 126 ? -21.02863 -19.03123 20.39117 1.000 70.88641 599 PHE B CA 1
ATOM 1971 C C . PHE B 1 126 ? -21.39983 -20.50815 20.42431 1.000 73.79616 599 PHE B C 1
ATOM 1972 O O . PHE B 1 126 ? -21.97652 -21.03526 19.46554 1.000 70.79268 599 PHE B O 1
ATOM 1980 N N . GLN B 1 127 ? -21.06984 -21.19378 21.52324 1.000 68.29982 600 GLN B N 1
ATOM 1981 C CA . GLN B 1 127 ? -21.28941 -22.63347 21.60551 1.000 67.04981 600 GLN B CA 1
ATOM 1982 C C . GLN B 1 127 ? -22.76646 -23.00730 21.57744 1.000 63.23828 600 GLN B C 1
ATOM 1983 O O . GLN B 1 127 ? -23.09165 -24.15877 21.27137 1.000 67.89057 600 GLN B O 1
ATOM 1989 N N . HIS B 1 128 ? -23.66945 -22.06880 21.87228 1.000 63.56345 601 HIS B N 1
ATOM 1990 C CA . HIS B 1 128 ? -25.09151 -22.37083 21.99926 1.000 70.28686 601 HIS B CA 1
ATOM 1991 C C . HIS B 1 128 ? -25.94000 -21.54658 21.03448 1.000 72.65302 601 HIS B C 1
ATOM 1992 O O . HIS B 1 128 ? -27.10612 -21.25769 21.31356 1.000 78.57649 601 HIS B O 1
ATOM 1999 N N . GLY B 1 129 ? -25.36096 -21.15955 19.89886 1.000 63.05429 602 GLY B N 1
ATOM 2000 C CA . GLY B 1 129 ? -26.10625 -20.48163 18.85258 1.000 69.83462 602 GLY B CA 1
ATOM 2001 C C . GLY B 1 129 ? -26.75679 -19.18024 19.26053 1.000 75.95539 602 GLY B C 1
ATOM 2002 O O . GLY B 1 129 ? -27.67498 -18.71580 18.57844 1.000 74.54853 602 GLY B O 1
ATOM 2003 N N . GLY B 1 130 ? -26.30461 -18.57093 20.35272 1.000 65.42961 603 GLY B N 1
ATOM 2004 C CA . GLY B 1 130 ? -26.85121 -17.31008 20.80226 1.000 61.25258 603 GLY B CA 1
ATOM 2005 C C . GLY B 1 130 ? -28.05293 -17.39255 21.71923 1.000 60.69644 603 GLY B C 1
ATOM 2006 O O . GLY B 1 130 ? -28.65422 -16.35299 22.00603 1.000 79.30864 603 GLY B O 1
ATOM 2007 N N . ASP B 1 131 ? -28.43287 -18.58169 22.18669 1.000 58.94721 604 ASP B N 1
ATOM 2008 C CA . ASP B 1 131 ? -29.51759 -18.69397 23.15775 1.000 73.98069 604 ASP B CA 1
ATOM 2009 C C . ASP B 1 131 ? -29.01053 -18.27059 24.53263 1.000 76.24935 604 ASP B C 1
ATOM 2010 O O . ASP B 1 131 ? -28.04969 -18.85043 25.04715 1.000 70.00180 604 ASP B O 1
ATOM 2015 N N . VAL B 1 132 ? -29.64168 -17.24818 25.11681 1.000 80.18066 605 VAL B N 1
ATOM 2016 C CA . VAL B 1 132 ? -29.20806 -16.75338 26.42118 1.000 82.11827 605 VAL B CA 1
ATOM 2017 C C . VAL B 1 132 ? -29.44309 -17.80129 27.50491 1.000 72.48885 605 VAL B C 1
ATOM 2018 O O . VAL B 1 132 ? -28.60573 -17.98839 28.39661 1.000 79.96003 605 VAL B O 1
ATOM 2022 N N . SER B 1 133 ? -30.57232 -18.51491 27.43342 1.000 75.94673 606 SER B N 1
ATOM 2023 C CA . SER B 1 133 ? -30.90985 -19.49885 28.46141 1.000 63.12434 606 SER B CA 1
ATOM 2024 C C . SER B 1 133 ? -29.89665 -20.63751 28.48964 1.000 78.89417 606 SER B C 1
ATOM 2025 O O . SER B 1 133 ? -29.39175 -21.01077 29.55613 1.000 88.05210 606 SER B O 1
ATOM 2028 N N . ARG B 1 134 ? -29.59567 -21.20832 27.31885 1.000 74.68673 607 ARG B N 1
ATOM 2029 C CA . ARG B 1 134 ? -28.59004 -22.26331 27.22940 1.000 75.28315 607 ARG B CA 1
ATOM 2030 C C . ARG B 1 134 ? -27.19962 -21.75978 27.59123 1.000 79.52042 607 ARG B C 1
ATOM 2031 O O . ARG B 1 134 ? -26.40804 -22.50471 28.18145 1.000 83.87110 607 ARG B O 1
ATOM 2039 N N . ALA B 1 135 ? -26.88395 -20.50473 27.25957 1.000 83.46151 608 ALA B N 1
ATOM 2040 C CA . ALA B 1 135 ? -25.58089 -19.95830 27.62283 1.000 82.13013 608 ALA B CA 1
ATOM 2041 C C . ALA B 1 135 ? -25.48377 -19.73041 29.12517 1.000 85.61983 608 ALA B C 1
ATOM 2042 O O . ALA B 1 135 ? -24.43668 -19.98837 29.72931 1.000 88.39042 608 ALA B O 1
ATOM 2044 N N . LEU B 1 136 ? -26.56487 -19.24323 29.74230 1.000 83.00770 609 LEU B N 1
ATOM 2045 C CA . LEU B 1 136 ? -26.56819 -19.04039 31.18742 1.000 76.93176 609 LEU B CA 1
ATOM 2046 C C . LEU B 1 136 ? -26.41497 -20.36385 31.92670 1.000 84.78714 609 LEU B C 1
ATOM 2047 O O . LEU B 1 136 ? -25.70321 -20.44227 32.93519 1.000 80.78965 609 LEU B O 1
ATOM 2052 N N . THR B 1 137 ? -27.08603 -21.41404 31.44403 1.000 86.60927 610 THR B N 1
ATOM 2053 C CA . THR B 1 137 ? -26.97057 -22.72609 32.07453 1.000 84.55289 610 THR B CA 1
ATOM 2054 C C . THR B 1 137 ? -25.54993 -23.27006 31.95764 1.000 90.39675 610 THR B C 1
ATOM 2055 O O . THR B 1 137 ? -25.03181 -23.88456 32.89730 1.000 108.49162 610 THR B O 1
ATOM 2059 N N . GLU B 1 138 ? -24.89845 -23.04065 30.81570 1.000 92.89988 611 GLU B N 1
ATOM 2060 C CA . GLU B 1 138 ? -23.51495 -23.47558 30.64838 1.000 95.15881 611 GLU B CA 1
ATOM 2061 C C . GLU B 1 138 ? -22.56717 -22.67606 31.53595 1.000 96.95682 611 GLU B C 1
ATOM 2062 O O . GLU B 1 138 ? -21.58529 -23.22258 32.05178 1.000 98.32684 611 GLU B O 1
ATOM 2068 N N . LEU B 1 139 ? -22.83315 -21.37772 31.71296 1.000 94.10051 612 LEU B N 1
ATOM 2069 C CA . LEU B 1 139 ? -21.95842 -20.54927 32.53832 1.000 87.52321 612 LEU B CA 1
ATOM 2070 C C . LEU B 1 139 ? -22.09816 -20.89475 34.01495 1.000 94.24839 612 LEU B C 1
ATOM 2071 O O . LEU B 1 139 ? -21.11201 -20.85483 34.75911 1.000 95.58371 612 LEU B O 1
ATOM 2076 N N . GLN B 1 140 ? -23.31444 -21.22305 34.46046 1.000 97.95963 613 GLN B N 1
ATOM 2077 C CA . GLN B 1 140 ? -23.49798 -21.67847 35.83564 1.000 89.08180 613 GLN B CA 1
ATOM 2078 C C . GLN B 1 140 ? -22.67012 -22.92414 36.11911 1.000 97.72999 613 GLN B C 1
ATOM 2079 O O . GLN B 1 140 ? -22.03649 -23.02817 37.17539 1.000 98.40658 613 GLN B O 1
ATOM 2085 N N . ARG B 1 141 ? -22.67637 -23.88719 35.19489 1.000 89.93262 614 ARG B N 1
ATOM 2086 C CA . ARG B 1 141 ? -21.86060 -25.08349 35.36961 1.000 92.92787 614 ARG B CA 1
ATOM 2087 C C . ARG B 1 141 ? -20.38130 -24.74064 35.46874 1.000 95.32041 614 ARG B C 1
ATOM 2088 O O . ARG B 1 141 ? -19.65459 -25.32673 36.27870 1.000 105.88480 614 ARG B O 1
ATOM 2096 N N . GLN B 1 142 ? -19.91713 -23.79366 34.65357 1.000 104.08401 615 GLN B N 1
ATOM 2097 C CA . GLN B 1 142 ? -18.50070 -23.45856 34.62441 1.000 104.69436 615 GLN B CA 1
ATOM 2098 C C . GLN B 1 142 ? -18.04462 -22.68821 35.85970 1.000 96.33018 615 GLN B C 1
ATOM 2099 O O . GLN B 1 142 ? -16.83555 -22.54339 36.06402 1.000 93.96530 615 GLN B O 1
ATOM 2105 N N . ARG B 1 143 ? -18.96956 -22.17977 36.67383 1.000 98.11631 616 ARG B N 1
ATOM 2106 C CA . ARG B 1 143 ? -18.62811 -21.64363 37.98524 1.000 95.44441 616 ARG B CA 1
ATOM 2107 C C . ARG B 1 143 ? -18.63250 -22.71182 39.06718 1.000 101.41389 616 ARG B C 1
ATOM 2108 O O . ARG B 1 143 ? -17.87388 -22.61134 40.03889 1.000 101.49145 616 ARG B O 1
ATOM 2116 N N . LEU B 1 144 ? -19.45967 -23.74178 38.89660 1.000 104.70187 617 LEU B N 1
ATOM 2117 C CA . LEU B 1 144 ? -19.67781 -24.73659 39.93783 1.000 102.00618 617 LEU B CA 1
ATOM 2118 C C . LEU B 1 144 ? -18.59073 -25.80627 39.95167 1.000 108.71207 617 LEU B C 1
ATOM 2119 O O . LEU B 1 144 ? -18.20430 -26.28222 41.02560 1.000 113.63787 617 LEU B O 1
ATOM 2124 N N . GLU B 1 145 ? -18.08570 -26.19691 38.78455 1.000 112.32024 618 GLU B N 1
ATOM 2125 C CA . GLU B 1 145 ? -17.10027 -27.27204 38.74229 1.000 118.90785 618 GLU B CA 1
ATOM 2126 C C . GLU B 1 145 ? -15.74597 -26.85873 39.32272 1.000 122.97358 618 GLU B C 1
ATOM 2127 O O . GLU B 1 145 ? -15.13447 -27.65383 40.05012 1.000 119.07434 618 GLU B O 1
ATOM 2133 N N . PRO B 1 146 ? -15.21883 -25.66008 39.02544 1.000 112.47257 619 PRO B N 1
ATOM 2134 C CA . PRO B 1 146 ? -14.02271 -25.21358 39.76105 1.000 101.94273 619 PRO B CA 1
ATOM 2135 C C . PRO B 1 146 ? -14.21595 -25.24600 41.26653 1.000 103.42518 619 PRO B C 1
ATOM 2136 O O . PRO B 1 146 ? -13.27673 -25.57717 41.99585 1.000 106.30644 619 PRO B O 1
ATOM 2140 N N . PHE B 1 147 ? -15.41597 -24.91459 41.75055 1.000 108.86024 620 PHE B N 1
ATOM 2141 C CA . PHE B 1 147 ? -15.68912 -24.98736 43.18194 1.000 107.94502 620 PHE B CA 1
ATOM 2142 C C . PHE B 1 147 ? -15.74327 -26.43260 43.66532 1.000 96.80321 620 PHE B C 1
ATOM 2143 O O . PHE B 1 147 ? -15.22189 -26.74866 44.74052 1.000 92.20354 620 PHE B O 1
ATOM 2151 N N . ARG B 1 148 ? -16.39034 -27.31616 42.89486 1.000 104.37664 621 ARG B N 1
ATOM 2152 C CA . ARG B 1 148 ? -16.51549 -28.72062 43.28372 1.000 102.62503 621 ARG B CA 1
ATOM 2153 C C . ARG B 1 148 ? -15.15796 -29.39324 43.46722 1.000 114.37907 621 ARG B C 1
ATOM 2154 O O . ARG B 1 148 ? -14.94335 -30.10498 44.45484 1.000 115.67839 621 ARG B O 1
ATOM 2162 N N . GLN B 1 149 ? -14.21769 -29.15682 42.54725 1.000 124.61766 622 GLN B N 1
ATOM 2163 C CA . GLN B 1 149 ? -12.91139 -29.80845 42.59818 1.000 128.67017 622 GLN B CA 1
ATOM 2164 C C . GLN B 1 149 ? -11.90443 -29.09414 43.48781 1.000 124.71449 622 GLN B C 1
ATOM 2165 O O . GLN B 1 149 ? -10.92809 -29.72088 43.90733 1.000 127.45366 622 GLN B O 1
ATOM 2171 N N . ARG B 1 150 ? -12.11544 -27.81536 43.79767 1.000 113.68397 623 ARG B N 1
ATOM 2172 C CA . ARG B 1 150 ? -11.25187 -27.14144 44.76384 1.000 103.21176 623 ARG B CA 1
ATOM 2173 C C . ARG B 1 150 ? -11.69729 -27.45749 46.18966 1.000 114.06037 623 ARG B C 1
ATOM 2174 O O . ARG B 1 150 ? -10.87161 -27.50668 47.11091 1.000 110.31245 623 ARG B O 1
ATOM 2182 N N . LEU B 1 151 ? -13.00272 -27.65536 46.38254 1.000 121.23189 624 LEU B N 1
ATOM 2183 C CA . LEU B 1 151 ? -13.52840 -28.04002 47.68630 1.000 105.26434 624 LEU B CA 1
ATOM 2184 C C . LEU B 1 151 ? -13.12166 -29.46119 48.06391 1.000 100.52911 624 LEU B C 1
ATOM 2185 O O . LEU B 1 151 ? -12.97657 -29.76838 49.25384 1.000 107.87702 624 LEU B O 1
ATOM 2190 N N . TRP B 1 152 ? -12.93241 -30.33621 47.07277 1.000 108.81946 625 TRP B N 1
ATOM 2191 C CA . TRP B 1 152 ? -12.53594 -31.71830 47.32696 1.000 106.99937 625 TRP B CA 1
ATOM 2192 C C . TRP B 1 152 ? -11.02411 -31.90101 47.41997 1.000 120.84630 625 TRP B C 1
ATOM 2193 O O . TRP B 1 152 ? -10.55848 -32.82754 48.09648 1.000 118.86952 625 TRP B O 1
ATOM 2204 N N . ASP B 1 153 ? -10.25326 -31.04303 46.75862 1.000 122.61935 626 ASP B N 1
ATOM 2205 C CA . ASP B 1 153 ? -8.79088 -31.09924 46.78679 1.000 128.62275 626 ASP B CA 1
ATOM 2206 C C . ASP B 1 153 ? -8.20055 -29.98491 47.64613 1.000 129.95941 626 ASP B C 1
ATOM 2207 O O . ASP B 1 153 ? -8.16225 -30.09454 48.87099 1.000 125.40105 626 ASP B O 1
ATOM 2212 N N . ASP C 2 1 ? -15.37635 -6.64896 -5.60344 1.000 85.86120 1 ASP D N 1
ATOM 2213 C CA . ASP C 2 1 ? -15.61701 -7.87202 -4.84093 1.000 91.54882 1 ASP D CA 1
ATOM 2214 C C . ASP C 2 1 ? -16.68133 -7.70203 -3.73969 1.000 102.36011 1 ASP D C 1
ATOM 2215 O O . ASP C 2 1 ? -17.52645 -8.58414 -3.58794 1.000 98.16746 1 ASP D O 1
ATOM 2220 N N . PRO C 2 2 ? -16.64549 -6.61053 -2.95601 1.000 101.62439 2 PRO D N 1
ATOM 2221 C CA . PRO C 2 2 ? -17.77517 -6.36368 -2.04144 1.000 76.84156 2 PRO D CA 1
ATOM 2222 C C . PRO C 2 2 ? -19.10425 -6.27036 -2.76572 1.000 73.86900 2 PRO D C 1
ATOM 2223 O O . PRO C 2 2 ? -20.13403 -6.68053 -2.21525 1.000 70.53046 2 PRO D O 1
ATOM 2227 N N . ALA C 2 3 ? -19.11223 -5.74114 -3.99216 1.000 68.32771 3 ALA D N 1
ATOM 2228 C CA . ALA C 2 3 ? -20.31744 -5.81310 -4.80673 1.000 71.93607 3 ALA D CA 1
ATOM 2229 C C . ALA C 2 3 ? -20.66775 -7.25494 -5.15969 1.000 76.14594 3 ALA D C 1
ATOM 2230 O O . ALA C 2 3 ? -21.85008 -7.58470 -5.27940 1.000 74.58010 3 ALA D O 1
ATOM 2232 N N . MET C 2 4 ? -19.67209 -8.12863 -5.33701 1.000 90.92822 4 MET D N 1
ATOM 2233 C CA . MET C 2 4 ? -19.98307 -9.52069 -5.66117 1.000 67.78815 4 MET D CA 1
ATOM 2234 C C . MET C 2 4 ? -20.56965 -10.26227 -4.46412 1.000 69.76536 4 MET D C 1
ATOM 2235 O O . MET C 2 4 ? -21.49896 -11.06210 -4.62619 1.000 64.26108 4 MET D O 1
ATOM 2240 N N . GLN C 2 5 ? -20.03540 -10.03130 -3.25821 1.000 68.49000 5 GLN D N 1
ATOM 2241 C CA . GLN C 2 5 ? -20.59435 -10.68423 -2.07554 1.000 64.12929 5 GLN D CA 1
ATOM 2242 C C . GLN C 2 5 ? -22.01967 -10.21907 -1.80815 1.000 60.93419 5 GLN D C 1
ATOM 2243 O O . GLN C 2 5 ? -22.88264 -11.02266 -1.43448 1.000 56.63003 5 GLN D O 1
ATOM 2249 N N . ARG C 2 6 ? -22.28127 -8.91891 -1.97602 1.000 60.70877 6 ARG D N 1
ATOM 2250 C CA . ARG C 2 6 ? -23.63047 -8.40361 -1.76423 1.000 53.83582 6 ARG D CA 1
ATOM 2251 C C . ARG C 2 6 ? -24.60724 -8.97992 -2.78064 1.000 58.62496 6 ARG D C 1
ATOM 2252 O O . ARG C 2 6 ? -25.73624 -9.33981 -2.42814 1.000 66.90349 6 ARG D O 1
ATOM 2260 N N . CYS C 2 7 ? -24.19435 -9.06227 -4.04840 1.000 74.92721 7 CYS D N 1
ATOM 2261 C CA . CYS C 2 7 ? -25.03299 -9.68212 -5.07005 1.000 68.60971 7 CYS D CA 1
ATOM 2262 C C . CYS C 2 7 ? -25.30623 -11.14466 -4.74366 1.000 67.43918 7 CYS D C 1
ATOM 2263 O O . CYS C 2 7 ? -26.44233 -11.61678 -4.86891 1.000 65.46462 7 CYS D O 1
ATOM 2266 N N . PHE C 2 8 ? -24.27417 -11.87758 -4.31979 1.000 57.06484 8 PHE D N 1
ATOM 2267 C CA . PHE C 2 8 ? -24.44372 -13.29626 -4.02206 1.000 54.73878 8 PHE D CA 1
ATOM 2268 C C . PHE C 2 8 ? -25.41547 -13.50915 -2.86749 1.000 52.15190 8 PHE D C 1
ATOM 2269 O O . PHE C 2 8 ? -26.32736 -14.33819 -2.95816 1.000 65.30947 8 PHE D O 1
ATOM 2277 N N . SER C 2 9 ? -25.23777 -12.76300 -1.77311 1.000 56.64362 9 SER D N 1
ATOM 2278 C CA . SER C 2 9 ? -26.13352 -12.89130 -0.62576 1.000 54.74193 9 SER D CA 1
ATOM 2279 C C . SER C 2 9 ? -27.58429 -12.66594 -1.02960 1.000 50.82261 9 SER D C 1
ATOM 2280 O O . SER C 2 9 ? -28.47404 -13.43666 -0.65126 1.000 56.78553 9 SER D O 1
ATOM 2283 N N . ALA C 2 10 ? -27.84143 -11.60666 -1.79885 1.000 48.08106 10 ALA D N 1
ATOM 2284 C CA . ALA C 2 10 ? -29.20072 -11.33763 -2.25548 1.000 54.70312 10 ALA D CA 1
ATOM 2285 C C . ALA C 2 10 ? -29.70219 -12.43680 -3.18343 1.000 62.31312 10 ALA D C 1
ATOM 2286 O O . ALA C 2 10 ? -30.86305 -12.85377 -3.09395 1.000 69.77808 10 ALA D O 1
ATOM 2288 N N . ALA C 2 11 ? -28.84361 -12.91527 -4.08682 1.000 60.82893 11 ALA D N 1
ATOM 2289 C CA . ALA C 2 11 ? -29.25540 -13.96894 -5.00813 1.000 59.87964 11 ALA D CA 1
ATOM 2290 C C . ALA C 2 11 ? -29.56222 -15.26547 -4.26945 1.000 67.99881 11 ALA D C 1
ATOM 2291 O O . ALA C 2 11 ? -30.51983 -15.97032 -4.61002 1.000 61.44511 11 ALA D O 1
ATOM 2293 N N . VAL C 2 12 ? -28.75830 -15.60158 -3.25807 1.000 56.16746 12 VAL D N 1
ATOM 2294 C CA . VAL C 2 12 ? -29.01318 -16.82369 -2.50573 1.000 54.65707 12 VAL D CA 1
ATOM 2295 C C . VAL C 2 12 ? -30.32917 -16.71882 -1.74336 1.000 49.90040 12 VAL D C 1
ATOM 2296 O O . VAL C 2 12 ? -31.05212 -17.71340 -1.60587 1.000 58.97017 12 VAL D O 1
ATOM 2300 N N . TYR C 2 13 ? -30.68392 -15.52361 -1.26001 1.000 56.08293 13 TYR D N 1
ATOM 2301 C CA . TYR C 2 13 ? -31.95908 -15.38371 -0.56141 1.000 54.69022 13 TYR D CA 1
ATOM 2302 C C . TYR C 2 13 ? -33.13728 -15.55695 -1.51084 1.000 56.11851 13 TYR D C 1
ATOM 2303 O O . TYR C 2 13 ? -34.13530 -16.19618 -1.15599 1.000 58.10505 13 TYR D O 1
ATOM 2312 N N . CYS C 2 14 ? -33.05129 -14.98066 -2.71292 1.000 62.82856 14 CYS D N 1
ATOM 2313 C CA . CYS C 2 14 ? -34.11507 -15.17482 -3.69220 1.000 67.15477 14 CYS D CA 1
ATOM 2314 C C . CYS C 2 14 ? -34.30966 -16.65286 -4.00668 1.000 62.37397 14 CYS D C 1
ATOM 2315 O O . CYS C 2 14 ? -35.44513 -17.13641 -4.07634 1.000 65.74779 14 CYS D O 1
ATOM 2318 N N . ALA C 2 15 ? -33.21076 -17.38781 -4.19057 1.000 55.98221 15 ALA D N 1
ATOM 2319 C CA . ALA C 2 15 ? -33.31159 -18.81264 -4.48053 1.000 51.53960 15 ALA D CA 1
ATOM 2320 C C . ALA C 2 15 ? -33.90268 -19.57531 -3.30400 1.000 57.42352 15 ALA D C 1
ATOM 2321 O O . ALA C 2 15 ? -34.75818 -20.44842 -3.49410 1.000 62.56883 15 ALA D O 1
ATOM 2323 N N . ILE C 2 16 ? -33.46293 -19.25262 -2.08306 1.000 67.39433 16 ILE D N 1
ATOM 2324 C CA . ILE C 2 16 ? -33.97959 -19.92466 -0.89439 1.000 62.36578 16 ILE D CA 1
ATOM 2325 C C . ILE C 2 16 ? -35.47587 -19.67426 -0.75230 1.000 64.45993 16 ILE D C 1
ATOM 2326 O O . ILE C 2 16 ? -36.24850 -20.59219 -0.44918 1.000 66.12380 16 ILE D O 1
ATOM 2331 N N . SER C 2 17 ? -35.91217 -18.44062 -0.99543 1.000 70.63930 17 SER D N 1
ATOM 2332 C CA . SER C 2 17 ? -37.31581 -18.07433 -0.80921 1.000 65.58702 17 SER D CA 1
ATOM 2333 C C . SER C 2 17 ? -38.13227 -18.38183 -2.05823 1.000 64.25105 17 SER D C 1
ATOM 2334 O O . SER C 2 17 ? -39.35844 -18.25581 -2.05434 1.000 72.64693 17 SER D O 1
ATOM 2337 N N . ASP D 2 1 ? -37.21662 -40.91615 16.61833 1.000 79.48731 1 ASP C N 1
ATOM 2338 C CA . ASP D 2 1 ? -36.46014 -39.68316 16.41298 1.000 91.42551 1 ASP C CA 1
ATOM 2339 C C . ASP D 2 1 ? -35.33117 -39.80491 15.37749 1.000 96.28907 1 ASP C C 1
ATOM 2340 O O . ASP D 2 1 ? -35.18550 -38.91705 14.53532 1.000 91.69377 1 ASP C O 1
ATOM 2345 N N . PRO D 2 2 ? -34.52285 -40.87386 15.42746 1.000 97.97305 2 PRO C N 1
ATOM 2346 C CA . PRO D 2 2 ? -33.57744 -41.08731 14.31953 1.000 82.85299 2 PRO C CA 1
ATOM 2347 C C . PRO D 2 2 ? -34.26531 -41.18551 12.96777 1.000 81.46817 2 PRO C C 1
ATOM 2348 O O . PRO D 2 2 ? -33.68692 -40.77516 11.95451 1.000 74.23734 2 PRO C O 1
ATOM 2352 N N . ALA D 2 3 ? -35.48463 -41.72641 12.91830 1.000 78.68150 3 ALA C N 1
ATOM 2353 C CA . ALA D 2 3 ? -36.25510 -41.70049 11.67942 1.000 74.30958 3 ALA C CA 1
ATOM 2354 C C . ALA D 2 3 ? -36.65235 -40.28341 11.29041 1.000 78.06971 3 ALA C C 1
ATOM 2355 O O . ALA D 2 3 ? -36.75461 -39.97017 10.09743 1.000 79.99731 3 ALA C O 1
ATOM 2357 N N . MET D 2 4 ? -36.88871 -39.42545 12.28319 1.000 88.01915 4 MET C N 1
ATOM 2358 C CA . MET D 2 4 ? -37.27796 -38.04507 12.01997 1.000 72.32575 4 MET C CA 1
ATOM 2359 C C . MET D 2 4 ? -36.10666 -37.25160 11.45125 1.000 68.16345 4 MET C C 1
ATOM 2360 O O . MET D 2 4 ? -36.28218 -36.46367 10.51492 1.000 67.28881 4 MET C O 1
ATOM 2365 N N . GLN D 2 5 ? -34.89707 -37.48024 11.97341 1.000 63.72083 5 GLN C N 1
ATOM 2366 C CA . GLN D 2 5 ? -33.70921 -36.83597 11.41538 1.000 61.26906 5 GLN C CA 1
ATOM 2367 C C . GLN D 2 5 ? -33.45700 -37.28218 9.97757 1.000 61.30858 5 GLN C C 1
ATOM 2368 O O . GLN D 2 5 ? -33.08053 -36.47015 9.12207 1.000 60.07093 5 GLN C O 1
ATOM 2374 N N . ARG D 2 6 ? -33.64779 -38.57248 9.69346 1.000 56.94327 6 ARG C N 1
ATOM 2375 C CA . ARG D 2 6 ? -33.45348 -39.05848 8.33115 1.000 55.24267 6 ARG C CA 1
ATOM 2376 C C . ARG D 2 6 ? -34.48328 -38.46129 7.37851 1.000 62.68833 6 ARG C C 1
ATOM 2377 O O . ARG D 2 6 ? -34.13954 -38.05537 6.26144 1.000 69.45918 6 ARG C O 1
ATOM 2385 N N . CYS D 2 7 ? -35.75164 -38.40328 7.80086 1.000 71.41064 7 CYS C N 1
ATOM 2386 C CA . CYS D 2 7 ? -36.78292 -37.77467 6.97832 1.000 58.16905 7 CYS C CA 1
ATOM 2387 C C . CYS D 2 7 ? -36.47338 -36.30947 6.72541 1.000 60.90744 7 CYS C C 1
ATOM 2388 O O . CYS D 2 7 ? -36.63120 -35.82079 5.60061 1.000 68.16400 7 CYS C O 1
ATOM 2391 N N . PHE D 2 8 ? -36.04320 -35.58864 7.76196 1.000 59.78254 8 PHE C N 1
ATOM 2392 C CA . PHE D 2 8 ? -35.75876 -34.17056 7.59631 1.000 57.08875 8 PHE C CA 1
ATOM 2393 C C . PHE D 2 8 ? -34.64206 -33.96120 6.58396 1.000 54.55453 8 PHE C C 1
ATOM 2394 O O . PHE D 2 8 ? -34.77510 -33.15682 5.65535 1.000 58.51884 8 PHE C O 1
ATOM 2402 N N . SER D 2 9 ? -33.54180 -34.70353 6.73454 1.000 54.80252 9 SER C N 1
ATOM 2403 C CA . SER D 2 9 ? -32.42224 -34.58443 5.80522 1.000 52.16825 9 SER C CA 1
ATOM 2404 C C . SER D 2 9 ? -32.86944 -34.82222 4.36773 1.000 52.99840 9 SER C C 1
ATOM 2405 O O . SER D 2 9 ? -32.53173 -34.04891 3.46428 1.000 53.50644 9 SER C O 1
ATOM 2408 N N . ALA D 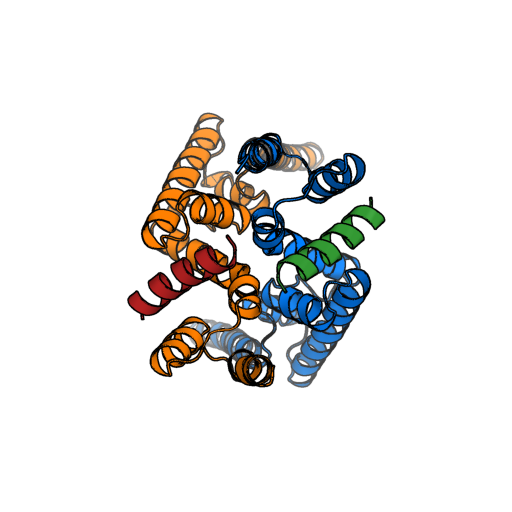2 10 ? -33.64214 -35.88613 4.13823 1.000 53.68576 10 ALA C N 1
ATOM 2409 C CA . ALA D 2 10 ? -34.13494 -36.16287 2.79252 1.000 57.55526 10 ALA C CA 1
ATOM 2410 C C . ALA D 2 10 ? -35.06935 -35.06230 2.30858 1.000 59.58189 10 ALA C C 1
ATOM 2411 O O . ALA D 2 10 ? -35.00092 -34.64560 1.14616 1.000 68.39833 10 ALA C O 1
ATOM 2413 N N . ALA D 2 11 ? -35.95050 -34.57885 3.18715 1.000 61.45386 11 ALA C N 1
ATOM 2414 C CA . ALA D 2 11 ? -36.87825 -33.52246 2.79862 1.000 56.26396 11 ALA C CA 1
ATOM 2415 C C . ALA D 2 11 ? -36.14717 -32.22452 2.47841 1.000 63.30250 11 ALA C C 1
ATOM 2416 O O . ALA D 2 11 ? -36.50890 -31.52366 1.52639 1.000 60.14865 11 ALA C O 1
ATOM 2418 N N . VAL D 2 12 ? -35.12068 -31.88308 3.26054 1.000 52.90398 12 VAL C N 1
ATOM 2419 C CA . VAL D 2 12 ? -34.37895 -30.65582 2.99350 1.000 55.09235 12 VAL C CA 1
ATOM 2420 C C . VAL D 2 12 ? -33.64613 -30.75300 1.65925 1.000 53.77680 12 VAL C C 1
ATOM 2421 O O . VAL D 2 12 ? -33.53090 -29.76043 0.93158 1.000 60.40947 12 VAL C O 1
ATOM 2425 N N . TYR D 2 13 ? -33.15907 -31.94620 1.30032 1.000 49.81354 13 TYR C N 1
ATOM 2426 C CA . TYR D 2 13 ? -32.49915 -32.09274 0.00450 1.000 51.32098 13 TYR C CA 1
ATOM 2427 C C . TYR D 2 13 ? -33.49033 -31.94703 -1.14126 1.000 55.37459 13 TYR C C 1
ATOM 2428 O O . TYR D 2 13 ? -33.18095 -31.31976 -2.16124 1.000 61.78758 13 TYR C O 1
ATOM 2437 N N . CYS D 2 14 ? -34.67693 -32.53815 -1.00356 1.000 63.96041 14 CYS C N 1
ATOM 2438 C CA . CYS D 2 14 ? -35.70030 -32.36369 -2.02664 1.000 67.29099 14 CYS C CA 1
ATOM 2439 C C . CYS D 2 14 ? -36.04236 -30.88983 -2.20998 1.000 57.45016 14 CYS C C 1
ATOM 2440 O O . CYS D 2 14 ? -36.18494 -30.41251 -3.34201 1.000 58.22297 14 CYS C O 1
ATOM 2443 N N . ALA D 2 15 ? -36.16253 -30.15009 -1.10434 1.000 58.53211 15 ALA C N 1
ATOM 2444 C CA . ALA D 2 15 ? -36.46652 -28.72585 -1.19094 1.000 54.37554 15 ALA C CA 1
ATOM 2445 C C . ALA D 2 15 ? -35.33496 -27.95861 -1.86083 1.000 64.21262 15 ALA C C 1
ATOM 2446 O O . ALA D 2 15 ? -35.57996 -27.06695 -2.68180 1.000 64.96598 15 ALA C O 1
ATOM 2448 N N . ILE D 2 16 ? -34.08952 -28.28716 -1.51886 1.000 66.60231 16 ILE C N 1
ATOM 2449 C CA . ILE D 2 16 ? -32.94873 -27.60402 -2.12024 1.000 64.08114 16 ILE C CA 1
ATOM 2450 C C . ILE D 2 16 ? -32.93713 -27.82191 -3.62701 1.000 73.67211 16 ILE C C 1
ATOM 2451 O O . ILE D 2 16 ? -32.66844 -26.89682 -4.40476 1.000 80.30589 16 ILE C O 1
ATOM 2456 N N . SER D 2 17 ? -33.26242 -29.03429 -4.06143 1.000 73.21802 17 SER C N 1
ATOM 2457 C CA . SER D 2 17 ? -33.19944 -29.39419 -5.47049 1.000 74.64075 17 SER C CA 1
ATOM 2458 C C . SER D 2 17 ? -34.47280 -29.01061 -6.21129 1.000 63.26923 17 SER C C 1
ATOM 2459 O O . SER D 2 17 ? -34.53037 -29.08126 -7.43829 1.000 81.37449 17 SER C O 1
#

Sequence (312 aa):
EGLQLVSMIREGEAAGACPEEIFSALQYSGTEVPLQWLRSELPYVLEMVAELAGQQDPGLGAFSCQEARRAWLDRHGNLDEAVEECVRTRRRKVQELQSLGFGPEEGSLQALFQHGGDVSRALTELQRQRLEPFRQRLWDLQLVSMIREGEAAGACPEEIFSALQYSGTEVPLQWLRSELPYVLEMVAELAGQQDPGLGAFSCQEARRAWLDRHGNLDEAVEECVRTRRRKVQELQSLGFGPEEGSLQALFQHGGDVSRALTELQRQRLEPFRQRLWDDPAMQRCFSAAVYCAISDPAMQRCFSAAVYCAIS

InterPro domains:
  IPR001876 Zinc finger, RanBP2-type [PS01358] (304-323)
  IPR001876 Zinc finger, RanBP2-type [PS01358] (354-373)
  IPR001876 Zinc finger, RanBP2-type [PS01358] (413-432)
  IPR001876 Zinc finger, RanBP2-type [PS50199] (299-329)
  IPR001876 Zinc finger, RanBP2-type [PS50199] (350-379)
  IPR001876 Zinc finger, RanBP2-type [SM00547] (302-326)
  IPR001876 Zinc finger, RanBP2-type [SM00547] (352-376)
  IPR001876 Zinc finger, RanBP2-type [SM00547] (411-435)
  IPR002867 IBR domain [SM00647] (779-841)
  IPR002867 IBR domain [SM00647] (853-930)
  IPR013083 Zinc finger, RING/FYVE/PHD-type [G3DSA:3.30.40.10] (695-787)
  IPR015940 Ubiquitin-associated domain [PS50030] (564-615)
  IPR017907 Zinc finger, RING-type, conserved site [PS00518] (893-902)
  IPR018997 PUB domain [PF09409] (70-144)
  IPR026254 E3 ubiquitin-protein ligase RNF31-like [PTHR16004] (463-1064)
  IPR032065 E3 ubiquitin-protein ligase RNF31, UBA-like domain [PF16678] (483-627)
  IPR036339 PUB-like domain superfamily [SSF143503] (65-166)
  IPR036443 Zinc finger, RanBP2-type superfamily [SSF90209] (352-377)
  IPR040641 E3 ubiquitin-protein ligase RNF31, PUB domain [PF18486] (4-65)
  IPR041031 RNF31, C-terminal [PF18091] (941-1032)